Protein AF-A0A7S7ES36-F1 (afdb_monomer)

Sequence (246 aa):
METAEPEIFRWNVQESEELWNEVADYIDTAYDYDKIEKIYLSGDGASWIKSGATIINKSIFVLDRYHLHKAVKTAGAHIENAEREIWRALKREDKEYLKVVFETILDAAETETKAQSVKEAKTYIMNHWENIKYHYSKDYSGCSAEGHISHIYSDRLSSRPLGWSLEGVDQMARLRVFAENGGNLFDLALRKKQERIRETRAIELDLKLCRKKIRKVSGETIDNLPALNSGKRTQLALALRGLRGI

Foldseek 3Di:
DPDPDDADFDDDPPPLPVSLVVVQVCCVVRDVLVPDQADEQEEQPPPSSVVSQVSRPRYAYAYAPVNLLVLLCLLPVPPPCLSVQCVVCLVVLPPPSNVVSLVVSLVPDPDPVSNVSSVVSNCSCNVCSVRSNCVPPPPDPGDCVVVCCCVQQCVPPPPDDDDDDPVRSVVSSVVSSCVVNVHDPVVVVVVVVVVVVVVVVVVVVVVVVVVVVVCVVVVDDPPPDCLCVVPDPDPVNVVVVVVVPD

Secondary structure (DSSP, 8-state):
--PPPPP-----TT-HHHHHHHHHHHHHHHS-GGG---EEEEES--HHHHHHHHHSTTEEEEE-HHHHHHHHHHHHTTSTTHHHHHHHHHHTT-HHHHHHHHHHHHHT--SHHHHHHHHHHHHHHHHTHHHHGGGG-TT-----HHHHIIIIIIHHHTSS-----HHHHHHHHHHHHHHHTT--HHHHHHHHHHHHHHHHHHHHHHHHHHHHHHHHHHT--TT--HHHHS----HHHHHHHHHTT-

Mean predicted aligned error: 10.38 Å

Nearest PDB structures (foldseek):
  6xg8-assembly1_B  TM=5.618E-01  e=7.079E-02  Acetivibrio thermocellus ATCC 27405
  7m6b-assembly1_B  TM=2.272E-01  e=1.513E+00  Caldicellulosiruptor bescii DSM 6725

Radius of gyration: 33.05 Å; Cα contacts (8 Å, |Δi|>4): 184; chains: 1; bounding box: 52×56×100 Å

Structure (mmCIF, N/CA/C/O backbone):
data_AF-A0A7S7ES36-F1
#
_entry.id   AF-A0A7S7ES36-F1
#
loop_
_atom_site.group_PDB
_atom_site.id
_atom_site.type_symbol
_atom_site.label_atom_id
_atom_site.label_alt_id
_atom_site.label_comp_id
_atom_site.label_asym_id
_atom_site.label_entity_id
_atom_site.label_seq_id
_atom_site.pdbx_PDB_ins_code
_atom_site.Cartn_x
_atom_site.Cartn_y
_atom_site.Cartn_z
_atom_site.occupancy
_atom_site.B_iso_or_equiv
_atom_site.auth_seq_id
_atom_site.auth_comp_id
_atom_site.auth_asym_id
_atom_site.auth_atom_id
_atom_site.pdbx_PDB_model_num
ATOM 1 N N . MET A 1 1 ? -22.047 -14.345 -7.409 1.00 45.75 1 MET A N 1
ATOM 2 C CA . MET A 1 1 ? -21.334 -14.245 -6.125 1.00 45.75 1 MET A CA 1
ATOM 3 C C . MET A 1 1 ? -21.616 -12.845 -5.637 1.00 45.75 1 MET A C 1
ATOM 5 O O . MET A 1 1 ? -21.315 -11.910 -6.368 1.00 45.75 1 MET A O 1
ATOM 9 N N . GLU A 1 2 ? -22.359 -12.718 -4.546 1.00 43.47 2 GLU A N 1
ATOM 10 C CA . GLU A 1 2 ? -22.637 -11.419 -3.937 1.00 43.47 2 GLU A CA 1
ATOM 11 C C . GLU A 1 2 ? -21.284 -10.879 -3.460 1.00 43.47 2 GLU A C 1
ATOM 13 O O . GLU A 1 2 ? -20.585 -11.545 -2.699 1.00 43.47 2 GLU A O 1
ATOM 18 N N . THR A 1 3 ? -20.821 -9.782 -4.052 1.00 55.12 3 THR A N 1
ATOM 19 C CA . THR A 1 3 ? -19.567 -9.149 -3.644 1.00 55.12 3 THR A CA 1
ATOM 20 C C . THR A 1 3 ? -19.832 -8.471 -2.312 1.00 55.12 3 THR A C 1
ATOM 22 O O . THR A 1 3 ? -20.682 -7.582 -2.268 1.00 55.12 3 THR A O 1
ATOM 25 N N . ALA A 1 4 ? -19.147 -8.895 -1.248 1.00 64.88 4 ALA A N 1
ATOM 26 C CA . ALA A 1 4 ? -19.196 -8.168 0.013 1.00 64.88 4 ALA A CA 1
ATOM 27 C C . ALA A 1 4 ? -18.759 -6.712 -0.220 1.00 64.88 4 ALA A C 1
ATOM 29 O O . ALA A 1 4 ? -17.975 -6.425 -1.134 1.00 64.88 4 ALA A O 1
ATOM 30 N N . GLU A 1 5 ? -19.313 -5.794 0.567 1.00 68.94 5 GLU A N 1
ATOM 31 C CA . GLU A 1 5 ? -18.970 -4.381 0.456 1.00 68.94 5 GLU A CA 1
ATOM 32 C C . GLU A 1 5 ? -17.466 -4.168 0.722 1.00 68.94 5 GLU A C 1
ATOM 34 O O . GLU A 1 5 ? -16.842 -4.922 1.480 1.00 68.94 5 GLU A O 1
ATOM 39 N N . PRO A 1 6 ? -16.835 -3.193 0.047 1.00 79.44 6 PRO A N 1
ATOM 40 C CA . PRO A 1 6 ? -15.437 -2.877 0.289 1.00 79.44 6 PRO A CA 1
ATOM 41 C C . PRO A 1 6 ? -15.260 -2.351 1.719 1.00 79.44 6 PRO A C 1
ATOM 43 O O . PRO A 1 6 ? -15.845 -1.334 2.076 1.00 79.44 6 PRO A O 1
ATOM 46 N N . GLU A 1 7 ? -14.415 -3.014 2.508 1.00 85.81 7 GLU A N 1
ATOM 47 C CA . GLU A 1 7 ? -14.053 -2.577 3.860 1.00 85.81 7 GLU A CA 1
ATOM 48 C C . GLU A 1 7 ? -12.720 -1.831 3.822 1.00 85.81 7 GLU A C 1
ATOM 50 O O . GLU A 1 7 ? -11.756 -2.257 3.171 1.00 85.81 7 GLU A O 1
ATOM 55 N N . ILE A 1 8 ? -12.658 -0.697 4.516 1.00 85.94 8 ILE A N 1
ATOM 56 C CA . ILE A 1 8 ? -11.464 0.140 4.561 1.00 85.94 8 ILE A CA 1
ATOM 57 C C . ILE A 1 8 ? -10.776 -0.033 5.900 1.00 85.94 8 ILE A C 1
ATOM 59 O O . ILE A 1 8 ? -11.347 0.233 6.954 1.00 85.94 8 ILE A O 1
ATOM 63 N N . PHE A 1 9 ? -9.505 -0.408 5.831 1.00 84.12 9 PHE A N 1
ATOM 64 C CA . PHE A 1 9 ? -8.641 -0.558 6.990 1.00 84.12 9 PHE A CA 1
ATOM 65 C C . PHE A 1 9 ? -7.665 0.606 7.084 1.00 84.12 9 PHE A C 1
ATOM 67 O O . PHE A 1 9 ? -7.342 1.283 6.100 1.00 84.12 9 PHE A O 1
ATOM 74 N N . ARG A 1 10 ? -7.153 0.825 8.291 1.00 78.56 10 ARG A N 1
ATOM 75 C CA . ARG A 1 10 ? -6.133 1.832 8.551 1.00 78.56 10 ARG A CA 1
ATOM 76 C C . ARG A 1 10 ? -4.942 1.200 9.244 1.00 78.56 10 ARG A C 1
ATOM 78 O O . ARG A 1 10 ? -5.079 0.588 10.293 1.00 78.56 10 ARG A O 1
ATOM 85 N N . TRP A 1 11 ? -3.758 1.504 8.731 1.00 67.25 11 TRP A N 1
ATOM 86 C CA . TRP A 1 11 ? -2.507 1.186 9.400 1.00 67.25 11 TRP A CA 1
ATOM 87 C C . TRP A 1 11 ? -2.158 2.185 10.513 1.00 67.25 11 TRP A C 1
ATOM 89 O O . TRP A 1 11 ? -2.280 3.404 10.338 1.00 67.25 11 TRP A O 1
ATOM 99 N N . ASN A 1 12 ? -1.648 1.665 11.631 1.00 64.19 12 ASN A N 1
ATOM 100 C CA . ASN A 1 12 ? -0.962 2.438 12.659 1.00 64.19 12 ASN A CA 1
ATOM 101 C C . ASN A 1 12 ? 0.545 2.182 12.589 1.00 64.19 12 ASN A C 1
ATOM 103 O O . ASN A 1 12 ? 0.966 1.044 12.428 1.00 64.19 12 ASN A O 1
ATOM 107 N N . VAL A 1 13 ? 1.348 3.242 12.744 1.00 55.94 13 VAL A N 1
ATOM 108 C CA . VAL A 1 13 ? 2.781 3.310 12.374 1.00 55.94 13 VAL A CA 1
ATOM 109 C C . VAL A 1 13 ? 3.680 2.222 13.001 1.00 55.94 13 VAL A C 1
ATOM 111 O O . VAL A 1 13 ? 4.823 2.057 12.582 1.00 55.94 13 VAL A O 1
ATOM 114 N N . GLN A 1 14 ? 3.193 1.465 13.985 1.00 55.97 14 GLN A N 1
ATOM 115 C CA . GLN A 1 14 ? 3.990 0.521 14.770 1.00 55.97 14 GLN A CA 1
ATOM 116 C C . GLN A 1 14 ? 3.621 -0.962 14.592 1.00 55.97 14 GLN A C 1
ATOM 118 O O . GLN A 1 14 ? 4.414 -1.802 15.001 1.00 55.97 14 GLN A O 1
ATOM 123 N N . GLU A 1 15 ? 2.511 -1.313 13.930 1.00 69.62 15 GLU A N 1
ATOM 124 C CA . GLU A 1 15 ? 1.972 -2.689 13.974 1.00 69.62 15 GLU A CA 1
ATOM 125 C C . GLU A 1 15 ? 1.433 -3.138 12.602 1.00 69.62 15 GLU A C 1
ATOM 127 O O . GLU A 1 15 ? 0.232 -3.267 12.375 1.00 69.62 15 GLU A O 1
ATOM 132 N N . SER A 1 16 ? 2.322 -3.362 11.625 1.00 79.88 16 SER A N 1
ATOM 133 C CA . SER A 1 16 ? 1.894 -3.868 10.307 1.00 79.88 16 SER A CA 1
ATOM 134 C C . SER A 1 16 ? 1.304 -5.277 10.369 1.00 79.88 16 SER A C 1
ATOM 136 O O . SER A 1 16 ? 0.426 -5.592 9.580 1.00 79.88 16 SER A O 1
ATOM 138 N N . GLU A 1 17 ? 1.783 -6.126 11.279 1.00 85.12 17 GLU A N 1
ATOM 139 C CA . GLU A 1 17 ? 1.278 -7.495 11.435 1.00 85.12 17 GLU A CA 1
ATOM 140 C C . GLU A 1 17 ? -0.150 -7.520 11.987 1.00 85.12 17 GLU A C 1
ATOM 142 O O . GLU A 1 17 ? -0.985 -8.242 11.454 1.00 85.12 17 GLU A O 1
ATOM 147 N N . GLU A 1 18 ? -0.466 -6.678 12.976 1.00 87.38 18 GLU A N 1
ATOM 148 C CA . GLU A 1 18 ? -1.825 -6.581 13.525 1.00 87.38 18 GLU A CA 1
ATOM 149 C C . GLU A 1 18 ? -2.835 -6.140 12.469 1.00 87.38 18 GLU A C 1
ATOM 151 O O . GLU A 1 18 ? -3.903 -6.736 12.371 1.00 87.38 18 GLU A O 1
ATOM 156 N N . LEU A 1 19 ? -2.468 -5.172 11.620 1.00 89.81 19 LEU A N 1
ATOM 157 C CA . LEU A 1 19 ? -3.296 -4.785 10.478 1.00 89.81 19 LEU A CA 1
ATOM 158 C C . LEU A 1 19 ? -3.574 -5.979 9.559 1.00 89.81 19 LEU A C 1
ATOM 160 O O . LEU A 1 19 ? -4.704 -6.179 9.129 1.00 89.81 19 LEU A O 1
ATOM 164 N N . TRP A 1 20 ? -2.548 -6.758 9.214 1.00 92.56 20 TRP A N 1
ATOM 165 C CA . TRP A 1 20 ? -2.736 -7.897 8.317 1.00 92.56 20 TRP A CA 1
ATOM 166 C C . TRP A 1 20 ? -3.545 -9.022 8.959 1.00 92.56 20 TRP A C 1
ATOM 168 O O . TRP A 1 20 ? -4.298 -9.677 8.244 1.00 92.56 20 TRP A O 1
ATOM 178 N N . ASN A 1 21 ? -3.443 -9.206 10.277 1.00 91.25 21 ASN A N 1
ATOM 179 C CA . ASN A 1 21 ? -4.307 -10.117 11.026 1.00 91.25 21 ASN A CA 1
ATOM 180 C C . ASN A 1 21 ? -5.764 -9.634 11.016 1.00 91.25 21 ASN A C 1
ATOM 182 O O . ASN A 1 21 ? -6.650 -10.420 10.715 1.00 91.25 21 ASN A O 1
ATOM 186 N N . GLU A 1 22 ? -6.014 -8.339 11.229 1.00 91.06 22 GLU A N 1
ATOM 187 C CA . GLU A 1 22 ? -7.360 -7.752 11.132 1.00 91.06 22 GLU A CA 1
ATOM 188 C C . GLU A 1 22 ? -7.961 -7.939 9.728 1.00 91.06 22 GLU A C 1
ATOM 190 O O . GLU A 1 22 ? -9.120 -8.327 9.579 1.00 91.06 22 GLU A O 1
ATOM 195 N N . VAL A 1 23 ? -7.158 -7.725 8.680 1.00 92.88 23 VAL A N 1
ATOM 196 C CA . VAL A 1 23 ? -7.573 -7.978 7.293 1.00 92.88 23 VAL A CA 1
ATOM 197 C C . VAL A 1 23 ? -7.847 -9.468 7.065 1.00 92.88 23 VAL A C 1
ATOM 199 O O . VAL A 1 23 ? -8.817 -9.806 6.389 1.00 92.88 23 VAL A O 1
ATOM 202 N N . ALA A 1 24 ? -7.024 -10.367 7.612 1.00 92.62 24 ALA A N 1
ATOM 203 C CA . ALA A 1 24 ? -7.235 -11.809 7.502 1.00 92.62 24 ALA A CA 1
ATOM 204 C C . ALA A 1 24 ? -8.545 -12.243 8.182 1.00 92.62 24 ALA A C 1
ATOM 206 O O . ALA A 1 24 ? -9.343 -12.941 7.555 1.00 92.62 24 ALA A O 1
ATOM 207 N N . ASP A 1 25 ? -8.798 -11.763 9.403 1.00 92.00 25 ASP A N 1
ATOM 208 C CA . ASP A 1 25 ? -10.027 -12.016 10.163 1.00 92.00 25 ASP A CA 1
ATOM 209 C C . ASP A 1 25 ? -11.264 -11.503 9.413 1.00 92.00 25 ASP A C 1
ATOM 211 O O . ASP A 1 25 ? -12.298 -12.177 9.355 1.00 92.00 25 ASP A O 1
ATOM 215 N N . TYR A 1 26 ? -11.160 -10.324 8.787 1.00 92.12 26 TYR A N 1
ATOM 216 C CA . TYR A 1 26 ? -12.226 -9.804 7.936 1.00 92.12 26 TYR A CA 1
ATOM 217 C C . TYR A 1 26 ? -12.491 -10.712 6.738 1.00 92.12 26 TYR A C 1
ATOM 219 O O . TYR A 1 26 ? -13.648 -11.023 6.462 1.00 92.12 26 TYR A O 1
ATOM 227 N N . ILE A 1 27 ? -11.448 -11.145 6.024 1.00 92.44 27 ILE A N 1
ATOM 228 C CA . ILE A 1 27 ? -11.616 -12.007 4.849 1.00 92.44 27 ILE A CA 1
ATOM 229 C C . ILE A 1 27 ? -12.286 -13.327 5.250 1.00 92.44 27 ILE A C 1
ATOM 231 O O . ILE A 1 27 ? -13.202 -13.756 4.553 1.00 92.44 27 ILE A O 1
ATOM 235 N N . ASP A 1 28 ? -11.877 -13.935 6.366 1.00 91.12 28 ASP A N 1
ATOM 236 C CA . ASP A 1 28 ? -12.466 -15.180 6.883 1.00 91.12 28 ASP A CA 1
ATOM 237 C C . ASP A 1 28 ? -13.935 -15.005 7.308 1.00 91.12 28 ASP A C 1
ATOM 239 O O . ASP A 1 28 ? -14.773 -15.878 7.091 1.00 91.12 28 ASP A O 1
ATOM 243 N N . THR A 1 29 ? -14.279 -13.837 7.857 1.00 91.38 29 THR A N 1
ATOM 244 C CA . THR A 1 29 ? -15.652 -13.529 8.287 1.00 91.38 29 THR A CA 1
ATOM 245 C C . THR A 1 29 ? -16.569 -13.172 7.113 1.00 91.38 29 THR A C 1
ATOM 247 O O . THR A 1 29 ? -17.743 -13.546 7.097 1.00 91.38 29 THR A O 1
ATOM 250 N N . ALA A 1 30 ? -16.065 -12.406 6.143 1.00 90.88 30 ALA A N 1
ATOM 251 C CA . ALA A 1 30 ? -16.855 -11.846 5.048 1.00 90.88 30 ALA A CA 1
ATOM 252 C C . ALA A 1 30 ? -16.976 -12.789 3.841 1.00 90.88 30 ALA A C 1
ATOM 254 O O . ALA A 1 30 ? -17.901 -12.640 3.037 1.00 90.88 30 ALA A O 1
ATOM 255 N N . TYR A 1 31 ? -16.065 -13.755 3.700 1.00 89.88 31 TYR A N 1
ATOM 256 C CA . TYR A 1 31 ? -16.003 -14.659 2.557 1.00 89.88 31 TYR A CA 1
ATOM 257 C C . TYR A 1 31 ? -15.828 -16.112 2.998 1.00 89.88 31 TYR A C 1
ATOM 259 O O . TYR A 1 31 ? -15.171 -16.415 3.983 1.00 89.88 31 TYR A O 1
ATOM 267 N N . ASP A 1 32 ? -16.359 -17.041 2.202 1.00 91.88 32 ASP A N 1
ATOM 268 C CA . ASP A 1 32 ? -16.045 -18.465 2.343 1.00 91.88 32 ASP A CA 1
ATOM 269 C C . ASP A 1 32 ? -14.596 -18.706 1.888 1.00 91.88 32 ASP A C 1
ATOM 271 O O . ASP A 1 32 ? -14.323 -18.870 0.692 1.00 91.88 32 ASP A O 1
ATOM 275 N N . TYR A 1 33 ? -13.664 -18.651 2.845 1.00 90.56 33 TYR A N 1
ATOM 276 C CA . TYR A 1 33 ? -12.222 -18.645 2.597 1.00 90.56 33 TYR A CA 1
ATOM 277 C C . TYR A 1 33 ? -11.743 -19.853 1.780 1.00 90.56 33 TYR A C 1
ATOM 279 O O . TYR A 1 33 ? -10.864 -19.734 0.913 1.00 90.56 33 TYR A O 1
ATOM 287 N N . ASP A 1 34 ? -12.355 -21.019 1.991 1.00 91.94 34 ASP A N 1
ATOM 288 C CA . ASP A 1 34 ? -12.018 -22.251 1.276 1.00 91.94 34 ASP A CA 1
ATOM 289 C C . ASP A 1 34 ? -12.329 -22.149 -0.220 1.00 91.94 34 ASP A C 1
ATOM 291 O O . ASP A 1 34 ? -11.578 -22.681 -1.044 1.00 91.94 34 ASP A O 1
ATOM 295 N N . LYS A 1 35 ? -13.371 -21.394 -0.589 1.00 94.19 35 LYS A N 1
ATOM 296 C CA . LYS A 1 35 ? -13.761 -21.152 -1.987 1.00 94.19 35 LYS A CA 1
ATOM 297 C C . LYS A 1 35 ? -12.958 -20.054 -2.677 1.00 94.19 35 LYS A C 1
ATOM 299 O O . LYS A 1 35 ? -13.064 -19.912 -3.895 1.00 94.19 35 LYS A O 1
ATOM 304 N N . ILE A 1 36 ? -12.165 -19.275 -1.942 1.00 93.12 36 ILE A N 1
ATOM 305 C CA . ILE A 1 36 ? -11.289 -18.267 -2.544 1.00 93.12 36 ILE A CA 1
ATOM 306 C C . ILE A 1 36 ? -10.173 -18.985 -3.310 1.00 93.12 36 ILE A C 1
ATOM 308 O O . ILE A 1 36 ? -9.432 -19.774 -2.731 1.00 93.12 36 ILE A O 1
ATOM 312 N N . GLU A 1 37 ? -10.017 -18.705 -4.603 1.00 93.25 37 GLU A N 1
ATOM 313 C CA . GLU A 1 37 ? -8.903 -19.248 -5.397 1.00 93.25 37 GLU A CA 1
ATOM 314 C C . GLU A 1 37 ? -7.627 -18.414 -5.239 1.00 93.25 37 GLU A C 1
ATOM 316 O O . GLU A 1 37 ? -6.524 -18.954 -5.163 1.00 93.25 37 GLU A O 1
ATOM 321 N N . LYS A 1 38 ? -7.780 -17.087 -5.209 1.00 93.50 38 LYS A N 1
ATOM 322 C CA . LYS A 1 38 ? -6.687 -16.112 -5.210 1.00 93.50 38 LYS A CA 1
ATOM 323 C C . LYS A 1 38 ? -7.133 -14.794 -4.601 1.00 93.50 38 LYS A C 1
ATOM 325 O O . LYS A 1 38 ? -8.281 -14.386 -4.764 1.00 93.50 38 LYS A O 1
ATOM 330 N N . ILE A 1 39 ? -6.192 -14.118 -3.957 1.00 94.62 39 ILE A N 1
ATOM 331 C CA . ILE A 1 39 ? -6.368 -12.780 -3.396 1.00 94.62 39 ILE A CA 1
ATOM 332 C C . ILE A 1 39 ? -5.318 -11.887 -4.045 1.00 94.62 39 ILE A C 1
ATOM 334 O O . ILE A 1 39 ? -4.126 -12.156 -3.945 1.00 94.62 39 ILE A O 1
ATOM 338 N N . TYR A 1 40 ? -5.731 -10.830 -4.739 1.00 95.25 40 TYR A N 1
ATOM 339 C CA . TYR A 1 40 ? -4.778 -9.866 -5.282 1.00 95.25 40 TYR A CA 1
ATOM 340 C C . TYR A 1 40 ? -4.460 -8.804 -4.237 1.00 95.25 40 TYR A C 1
ATOM 342 O O . TYR A 1 40 ? -5.327 -8.022 -3.856 1.00 95.25 40 TYR A O 1
ATOM 350 N N . LEU A 1 41 ? -3.201 -8.752 -3.811 1.00 95.06 41 LEU A N 1
ATOM 351 C CA . LEU A 1 41 ? -2.705 -7.745 -2.882 1.00 95.06 41 LEU A CA 1
ATOM 352 C C . LEU A 1 41 ? -1.914 -6.710 -3.676 1.00 95.06 41 LEU A C 1
ATOM 354 O O . LEU A 1 41 ? -0.801 -6.982 -4.126 1.00 95.06 41 LEU A O 1
ATOM 358 N N . SER A 1 42 ? -2.501 -5.534 -3.897 1.00 94.69 42 SER A N 1
ATOM 359 C CA . SER A 1 42 ? -1.897 -4.511 -4.751 1.00 94.69 42 SER A CA 1
ATOM 360 C C . SER A 1 42 ? -1.362 -3.318 -3.969 1.00 94.69 42 SER A C 1
ATOM 362 O O . SER A 1 42 ? -2.044 -2.796 -3.093 1.00 94.69 42 SER A O 1
ATOM 364 N N . GLY A 1 43 ? -0.152 -2.869 -4.304 1.00 94.06 43 GLY A N 1
ATOM 365 C CA . GLY A 1 43 ? 0.477 -1.708 -3.675 1.00 94.06 43 GLY A CA 1
ATOM 366 C C . GLY A 1 43 ? 1.840 -1.369 -4.273 1.00 94.06 43 GLY A C 1
ATOM 367 O O . GLY A 1 43 ? 2.263 -1.971 -5.261 1.00 94.06 43 GLY A O 1
ATOM 368 N N . ASP A 1 44 ? 2.545 -0.441 -3.630 1.00 93.81 44 ASP A N 1
ATOM 369 C CA . ASP A 1 44 ? 3.789 0.173 -4.125 1.00 93.81 44 ASP A CA 1
ATOM 370 C C . ASP A 1 44 ? 5.041 -0.716 -3.978 1.00 93.81 44 ASP A C 1
ATOM 372 O O . ASP A 1 44 ? 6.139 -0.365 -4.420 1.00 93.81 44 ASP A O 1
ATOM 376 N N . GLY A 1 45 ? 4.893 -1.882 -3.350 1.00 92.69 45 GLY A N 1
ATOM 377 C CA . GLY A 1 45 ? 5.975 -2.830 -3.111 1.00 92.69 45 GLY A CA 1
ATOM 378 C C . GLY A 1 45 ? 6.798 -2.563 -1.852 1.00 92.69 45 GLY A C 1
ATOM 379 O O . GLY A 1 45 ? 7.848 -3.204 -1.692 1.00 92.69 45 GLY A O 1
ATOM 380 N N . ALA A 1 46 ? 6.333 -1.683 -0.959 1.00 91.81 46 ALA A N 1
ATOM 381 C CA . ALA A 1 46 ? 6.891 -1.517 0.377 1.00 91.81 46 ALA A CA 1
ATOM 382 C C . ALA A 1 46 ? 6.925 -2.854 1.139 1.00 91.81 46 ALA A C 1
ATOM 384 O O . ALA A 1 46 ? 6.062 -3.720 0.975 1.00 91.81 46 ALA A O 1
ATOM 385 N N . SER A 1 47 ? 7.940 -3.034 1.988 1.00 90.69 47 SER A N 1
ATOM 386 C CA . SER A 1 47 ? 8.172 -4.296 2.707 1.00 90.69 47 SER A CA 1
ATOM 387 C C . SER A 1 47 ? 6.981 -4.714 3.570 1.00 90.69 47 SER A C 1
ATOM 389 O O . SER A 1 47 ? 6.617 -5.886 3.563 1.00 90.69 47 SER A O 1
ATOM 391 N N . TRP A 1 48 ? 6.338 -3.759 4.247 1.00 90.31 48 TRP A N 1
ATOM 392 C CA . TRP A 1 48 ? 5.153 -4.004 5.071 1.00 90.31 48 TRP A CA 1
ATOM 393 C C . TRP A 1 48 ? 3.917 -4.393 4.245 1.00 90.31 48 TRP A C 1
ATOM 395 O O . TRP A 1 48 ? 3.040 -5.076 4.756 1.00 90.31 48 TRP A O 1
ATOM 405 N N . ILE A 1 49 ? 3.836 -4.002 2.968 1.00 91.12 49 ILE A N 1
ATOM 406 C CA . ILE A 1 49 ? 2.771 -4.458 2.060 1.00 91.12 49 ILE A CA 1
ATOM 407 C C . ILE A 1 49 ? 3.044 -5.895 1.631 1.00 91.12 49 ILE A C 1
ATOM 409 O O . ILE A 1 49 ? 2.167 -6.755 1.678 1.00 91.12 49 ILE A O 1
ATOM 413 N N . LYS A 1 50 ? 4.298 -6.176 1.265 1.00 90.44 50 LYS A N 1
ATOM 414 C CA . LYS A 1 50 ? 4.728 -7.520 0.869 1.00 90.44 50 LYS A CA 1
ATOM 415 C C . LYS A 1 50 ? 4.580 -8.538 1.998 1.00 90.44 50 LYS A C 1
ATOM 417 O O . LYS A 1 50 ? 4.247 -9.680 1.706 1.00 90.44 50 LYS A O 1
ATOM 422 N N . SER A 1 51 ? 4.768 -8.145 3.261 1.00 91.19 51 SER A N 1
ATOM 423 C CA . SER A 1 51 ? 4.535 -9.046 4.398 1.00 91.19 51 SER A CA 1
ATOM 424 C C . SER A 1 51 ? 3.076 -9.487 4.505 1.00 91.19 51 SER A C 1
ATOM 426 O O . SER A 1 51 ? 2.827 -10.620 4.901 1.00 91.19 51 SER A O 1
ATOM 428 N N . GLY A 1 52 ? 2.119 -8.651 4.088 1.00 91.38 52 GLY A N 1
ATOM 429 C CA . GLY A 1 52 ? 0.708 -9.034 4.027 1.00 91.38 52 GLY A CA 1
ATOM 430 C C . GLY A 1 52 ? 0.457 -10.228 3.112 1.00 91.38 52 GLY A C 1
ATOM 431 O O . GLY A 1 52 ? -0.315 -11.115 3.458 1.00 91.38 52 GLY A O 1
ATOM 432 N N . ALA A 1 53 ? 1.187 -10.317 1.995 1.00 90.88 53 ALA A N 1
ATOM 433 C CA . ALA A 1 53 ? 1.092 -11.458 1.084 1.00 90.88 53 ALA A CA 1
ATOM 434 C C . ALA A 1 53 ? 1.688 -12.751 1.673 1.00 90.88 53 ALA A C 1
ATOM 436 O O . ALA A 1 53 ? 1.364 -13.838 1.204 1.00 90.88 53 ALA A O 1
ATOM 437 N N . THR A 1 54 ? 2.547 -12.637 2.691 1.00 88.56 54 THR A N 1
ATOM 438 C CA . THR A 1 54 ? 3.067 -13.777 3.460 1.00 88.56 54 THR A CA 1
ATOM 439 C C . THR A 1 54 ? 2.094 -14.215 4.558 1.00 88.56 54 THR A C 1
ATOM 441 O O . THR A 1 54 ? 2.029 -15.400 4.864 1.00 88.56 54 THR A O 1
ATOM 444 N N . ILE A 1 55 ? 1.357 -13.272 5.155 1.00 91.19 55 ILE A N 1
ATOM 445 C CA . ILE A 1 55 ? 0.406 -13.528 6.251 1.00 91.19 55 ILE A CA 1
ATOM 446 C C . ILE A 1 55 ? -0.908 -14.101 5.705 1.00 91.19 55 ILE A C 1
ATOM 448 O O . ILE A 1 55 ? -1.414 -15.101 6.209 1.00 91.19 55 ILE A O 1
ATOM 452 N N . ILE A 1 56 ? -1.451 -13.498 4.646 1.00 93.62 56 ILE A N 1
ATOM 453 C CA . ILE A 1 56 ? -2.721 -13.910 4.048 1.00 93.62 56 ILE A CA 1
ATOM 454 C C . ILE A 1 56 ? -2.436 -14.945 2.958 1.00 93.62 56 ILE A C 1
ATOM 456 O O . ILE A 1 56 ? -1.971 -14.608 1.866 1.00 93.62 56 ILE A O 1
ATOM 460 N N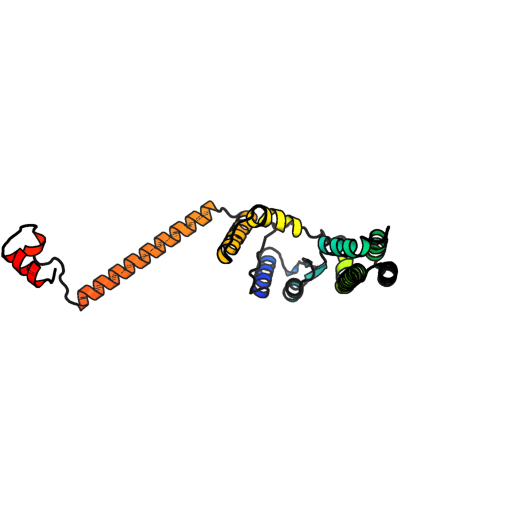 . ASN A 1 57 ? -2.755 -16.212 3.230 1.00 90.75 57 ASN A N 1
ATOM 461 C CA . ASN A 1 57 ? -2.614 -17.293 2.253 1.00 90.75 57 ASN A CA 1
ATOM 462 C C . ASN A 1 57 ? -3.406 -17.005 0.960 1.00 90.75 57 ASN A C 1
ATOM 464 O O . ASN A 1 57 ? -4.384 -16.259 0.956 1.00 90.75 57 ASN A O 1
ATOM 468 N N . LYS A 1 58 ? -2.975 -17.609 -0.159 1.00 94.00 58 LYS A N 1
ATOM 469 C CA . LYS A 1 58 ? -3.527 -17.393 -1.518 1.00 94.00 58 LYS A CA 1
ATOM 470 C C . LYS A 1 58 ? -3.325 -15.971 -2.075 1.00 94.00 58 LYS A C 1
ATOM 472 O O . LYS A 1 58 ? -3.846 -15.658 -3.149 1.00 94.00 58 LYS A O 1
ATOM 477 N N . SER A 1 59 ? -2.553 -15.129 -1.386 1.00 95.44 59 SER A N 1
ATOM 478 C CA . SER A 1 59 ? -2.222 -13.786 -1.856 1.00 95.44 59 SER A CA 1
ATOM 479 C C . SER A 1 59 ? -1.212 -13.794 -2.998 1.00 95.44 59 SER A C 1
ATOM 481 O O . SER A 1 59 ? -0.181 -14.463 -2.956 1.00 95.44 59 SER A O 1
ATOM 483 N N . ILE A 1 60 ? -1.490 -12.977 -4.006 1.00 95.00 60 ILE A N 1
ATOM 484 C CA . ILE A 1 60 ? -0.616 -12.677 -5.132 1.00 95.00 60 ILE A CA 1
ATOM 485 C C . ILE A 1 60 ? -0.350 -11.180 -5.093 1.00 95.00 60 ILE A C 1
ATOM 487 O O . ILE A 1 60 ? -1.262 -10.371 -5.285 1.00 95.00 60 ILE A O 1
ATOM 491 N N . PHE A 1 61 ? 0.905 -10.807 -4.848 1.00 95.56 61 PHE A N 1
ATOM 492 C CA . PHE A 1 61 ? 1.291 -9.405 -4.879 1.00 95.56 61 PHE A CA 1
ATOM 493 C C . PHE A 1 61 ? 1.280 -8.871 -6.320 1.00 95.56 61 PHE A C 1
ATOM 495 O O . PHE A 1 61 ? 1.854 -9.480 -7.226 1.00 95.56 61 PHE A O 1
ATOM 502 N N . VAL A 1 62 ? 0.655 -7.711 -6.525 1.00 95.94 62 VAL A N 1
ATOM 503 C CA . VAL A 1 62 ? 0.609 -7.008 -7.815 1.00 95.94 62 VAL A CA 1
ATOM 504 C C . VAL A 1 62 ? 1.074 -5.577 -7.608 1.00 95.94 62 VAL A C 1
ATOM 506 O O . VAL A 1 62 ? 0.476 -4.829 -6.835 1.00 95.94 62 VAL A O 1
ATOM 509 N N . LEU A 1 63 ? 2.130 -5.173 -8.313 1.00 95.94 63 LEU A N 1
ATOM 510 C CA . LEU A 1 63 ? 2.577 -3.784 -8.263 1.00 95.94 63 LEU A CA 1
ATOM 511 C C . LEU A 1 63 ? 1.427 -2.872 -8.712 1.00 95.94 63 LEU A C 1
ATOM 513 O O . LEU A 1 63 ? 0.806 -3.133 -9.735 1.00 95.94 63 LEU A O 1
ATOM 517 N N . ASP A 1 64 ? 1.097 -1.817 -7.976 1.00 94.56 64 ASP A N 1
ATOM 518 C CA . ASP A 1 64 ? 0.006 -0.959 -8.426 1.00 94.56 64 ASP A CA 1
ATOM 519 C C . ASP A 1 64 ? 0.394 -0.168 -9.691 1.00 94.56 64 ASP A C 1
ATOM 521 O O . ASP A 1 64 ? 1.550 0.183 -9.962 1.00 94.56 64 ASP A O 1
ATOM 525 N N . ARG A 1 65 ? -0.618 0.122 -10.512 1.00 92.94 65 ARG A N 1
ATOM 526 C CA . ARG A 1 65 ? -0.410 0.749 -11.820 1.00 92.94 65 ARG A CA 1
ATOM 527 C C . ARG A 1 65 ? 0.053 2.199 -11.726 1.00 92.94 65 ARG A C 1
ATOM 529 O O . ARG A 1 65 ? 0.696 2.668 -12.665 1.00 92.94 65 ARG A O 1
ATOM 536 N N . TYR A 1 66 ? -0.268 2.901 -10.643 1.00 93.81 66 TYR A N 1
ATOM 537 C CA . TYR A 1 66 ? 0.127 4.293 -10.471 1.00 93.81 66 TYR A CA 1
ATOM 538 C C . TYR A 1 66 ? 1.635 4.402 -10.229 1.00 93.81 66 TYR A C 1
ATOM 540 O O . TYR A 1 66 ? 2.310 5.138 -10.952 1.00 93.81 66 TYR A O 1
ATOM 548 N N . HIS A 1 67 ? 2.187 3.610 -9.308 1.00 95.12 67 HIS A N 1
ATOM 549 C CA . HIS A 1 67 ? 3.626 3.595 -9.040 1.00 95.12 67 HIS A CA 1
ATOM 550 C C . HIS A 1 67 ? 4.426 3.059 -10.227 1.00 95.12 67 HIS A C 1
ATOM 552 O O . HIS A 1 67 ? 5.465 3.631 -10.570 1.00 95.12 67 HIS A O 1
ATOM 558 N N . LEU A 1 68 ? 3.910 2.042 -10.930 1.00 96.19 68 LEU A N 1
ATOM 559 C CA . LEU A 1 68 ? 4.502 1.602 -12.194 1.00 96.19 68 LEU A CA 1
ATOM 560 C C . LEU A 1 68 ? 4.536 2.745 -13.219 1.00 96.19 68 LEU A C 1
ATOM 562 O O . LEU A 1 68 ? 5.588 3.025 -13.787 1.00 96.19 68 LEU A O 1
ATOM 566 N N . HIS A 1 69 ? 3.416 3.444 -13.429 1.00 95.81 69 HIS A N 1
ATOM 567 C CA . HIS A 1 69 ? 3.360 4.581 -14.350 1.00 95.81 69 HIS A CA 1
ATOM 568 C C . HIS A 1 69 ? 4.345 5.679 -13.945 1.00 95.81 69 HIS A C 1
ATOM 570 O O . HIS A 1 69 ? 5.067 6.192 -14.796 1.00 95.81 69 HIS A O 1
ATOM 576 N N . LYS A 1 70 ? 4.412 6.021 -12.654 1.00 96.31 70 LYS A N 1
ATOM 577 C CA . LYS A 1 70 ? 5.355 7.010 -12.125 1.00 96.31 70 LYS A CA 1
ATOM 578 C C . LYS A 1 70 ? 6.800 6.622 -12.442 1.00 96.31 70 LYS A C 1
ATOM 580 O O . LYS A 1 70 ? 7.541 7.461 -12.941 1.00 96.31 70 LYS A O 1
ATOM 585 N N . ALA A 1 71 ? 7.180 5.361 -12.229 1.00 97.44 71 ALA A N 1
ATOM 586 C CA . ALA A 1 71 ? 8.515 4.866 -12.561 1.00 97.44 71 ALA A CA 1
ATOM 587 C C . ALA A 1 71 ? 8.801 4.918 -14.073 1.00 97.44 71 ALA A C 1
ATOM 589 O O . ALA A 1 71 ? 9.864 5.389 -14.474 1.00 97.44 71 ALA A O 1
ATOM 590 N N . VAL A 1 72 ? 7.846 4.502 -14.917 1.00 97.69 72 VAL A N 1
ATOM 591 C CA . VAL A 1 72 ? 7.980 4.582 -16.385 1.00 97.69 72 VAL A CA 1
ATOM 592 C C . VAL A 1 72 ? 8.156 6.030 -16.842 1.00 97.69 72 VAL A C 1
ATOM 594 O O . VAL A 1 72 ? 9.044 6.314 -17.642 1.00 97.69 72 VAL A O 1
ATOM 597 N N . LYS A 1 73 ? 7.361 6.952 -16.292 1.00 96.56 73 LYS A N 1
ATOM 598 C CA . LYS A 1 73 ? 7.441 8.382 -16.596 1.00 96.56 73 LYS A CA 1
ATOM 599 C C . LYS A 1 73 ? 8.785 8.970 -16.177 1.00 96.56 73 LYS A C 1
ATOM 601 O O . LYS A 1 73 ? 9.421 9.656 -16.967 1.00 96.56 73 LYS A O 1
ATOM 606 N N . THR A 1 74 ? 9.265 8.652 -14.974 1.00 95.62 74 THR A N 1
ATOM 607 C CA . THR A 1 74 ? 10.601 9.064 -14.514 1.00 95.62 74 THR A CA 1
ATOM 608 C C . THR A 1 74 ? 11.702 8.564 -15.452 1.00 95.62 74 THR A C 1
ATOM 610 O O . THR A 1 74 ? 12.601 9.328 -15.800 1.00 95.62 74 THR A O 1
ATOM 613 N N . ALA A 1 75 ? 11.618 7.309 -15.903 1.00 95.06 75 ALA A N 1
ATOM 614 C CA . ALA A 1 75 ? 12.594 6.739 -16.825 1.00 95.06 75 ALA A CA 1
ATOM 615 C C . ALA A 1 75 ? 12.546 7.372 -18.224 1.00 95.06 75 ALA A C 1
ATOM 617 O O . ALA A 1 75 ? 13.590 7.588 -18.825 1.00 95.06 75 ALA A O 1
ATOM 618 N N . GLY A 1 76 ? 11.355 7.657 -18.754 1.00 91.81 76 GLY A N 1
ATOM 619 C CA . GLY A 1 76 ? 11.183 8.109 -20.136 1.00 91.81 76 GLY A CA 1
ATOM 620 C C . GLY A 1 76 ? 11.139 9.626 -20.343 1.00 91.81 76 GLY A C 1
ATOM 621 O O . GLY A 1 76 ? 11.214 10.066 -21.485 1.00 91.81 76 GLY A O 1
ATOM 622 N N . ALA A 1 77 ? 11.054 10.436 -19.281 1.00 90.50 77 ALA A N 1
ATOM 623 C CA . ALA A 1 77 ? 10.751 11.873 -19.366 1.00 90.50 77 ALA A CA 1
ATOM 624 C C . ALA A 1 77 ? 11.690 12.720 -20.250 1.00 90.50 77 ALA A C 1
ATOM 626 O O . ALA A 1 77 ? 11.326 13.826 -20.640 1.00 90.50 77 ALA A O 1
ATOM 627 N N . HIS A 1 78 ? 12.906 12.249 -20.523 1.00 87.12 78 HIS A N 1
ATOM 628 C CA . HIS A 1 78 ? 13.955 13.009 -21.210 1.00 87.12 78 HIS A CA 1
ATOM 629 C C . HIS A 1 78 ? 14.268 12.490 -22.619 1.00 87.12 78 HIS A C 1
ATOM 631 O O . HIS A 1 78 ? 15.132 13.063 -23.276 1.00 87.12 78 HIS A O 1
ATOM 637 N N . ILE A 1 79 ? 13.587 11.438 -23.091 1.00 90.94 79 ILE A N 1
ATOM 638 C CA . ILE A 1 79 ? 13.809 10.850 -24.418 1.00 90.94 79 ILE A CA 1
ATOM 639 C C . ILE A 1 79 ? 12.467 10.586 -25.089 1.00 90.94 79 ILE A C 1
ATOM 641 O O . ILE A 1 79 ? 11.589 9.912 -24.547 1.00 90.94 79 ILE A O 1
ATOM 645 N N . GLU A 1 80 ? 12.317 11.094 -26.308 1.00 91.06 80 GLU A N 1
ATOM 646 C CA . GLU A 1 80 ? 11.111 10.878 -27.097 1.00 91.06 80 GLU A CA 1
ATOM 647 C C . GLU A 1 80 ? 10.860 9.376 -27.317 1.00 91.06 80 GLU A C 1
ATOM 649 O O . GLU A 1 80 ? 11.774 8.604 -27.593 1.00 91.06 80 GLU A O 1
ATOM 654 N N . ASN A 1 81 ? 9.601 8.946 -27.204 1.00 93.06 81 ASN A N 1
ATOM 655 C CA . ASN A 1 81 ? 9.160 7.551 -27.338 1.00 93.06 81 ASN A CA 1
ATOM 656 C C . ASN A 1 81 ? 9.677 6.552 -26.282 1.00 93.06 81 ASN A C 1
ATOM 658 O O . ASN A 1 81 ? 9.193 5.419 -26.273 1.00 93.06 81 ASN A O 1
ATOM 662 N N . ALA A 1 82 ? 10.554 6.934 -25.348 1.00 95.12 82 ALA A N 1
ATOM 663 C CA . ALA A 1 82 ? 11.091 6.015 -24.339 1.00 95.12 82 ALA A CA 1
ATOM 664 C C . ALA A 1 82 ? 9.995 5.352 -23.483 1.00 95.12 82 ALA A C 1
ATOM 666 O O . ALA A 1 82 ? 9.965 4.127 -23.353 1.00 95.12 82 ALA A O 1
ATOM 667 N N . GLU A 1 83 ? 9.028 6.129 -22.976 1.00 96.81 83 GLU A N 1
ATOM 668 C CA . GLU A 1 83 ? 7.891 5.586 -22.210 1.00 96.81 83 GLU A CA 1
ATOM 669 C C . GLU A 1 83 ? 7.102 4.542 -23.014 1.00 96.81 83 GLU A C 1
ATOM 671 O O . GLU A 1 83 ? 6.697 3.503 -22.490 1.00 96.81 83 GLU A O 1
ATOM 676 N N . ARG A 1 84 ? 6.899 4.801 -24.312 1.00 96.81 84 ARG A N 1
ATOM 677 C CA . ARG A 1 84 ? 6.158 3.912 -25.212 1.00 96.81 84 ARG A CA 1
ATOM 678 C C . ARG A 1 84 ? 6.883 2.585 -25.403 1.00 96.81 84 ARG A C 1
ATOM 680 O O . ARG A 1 84 ? 6.221 1.547 -25.431 1.00 96.81 84 ARG A O 1
ATOM 687 N N . GLU A 1 85 ? 8.204 2.609 -25.546 1.00 97.75 85 GLU A N 1
ATOM 688 C CA . GLU A 1 85 ? 9.006 1.392 -25.696 1.00 97.75 85 GLU A CA 1
ATOM 689 C C . GLU A 1 85 ? 9.066 0.585 -24.393 1.00 97.75 85 GLU A C 1
ATOM 691 O O . GLU A 1 85 ? 8.908 -0.637 -24.433 1.00 97.75 85 GLU A O 1
ATOM 696 N N . ILE A 1 86 ? 9.139 1.250 -23.232 1.00 97.44 86 ILE A N 1
ATOM 697 C CA . ILE A 1 86 ? 9.008 0.581 -21.927 1.00 97.44 86 ILE A CA 1
ATOM 698 C C . ILE A 1 86 ? 7.643 -0.117 -21.819 1.00 97.44 86 ILE A C 1
ATOM 700 O O . ILE A 1 86 ? 7.577 -1.317 -21.549 1.00 97.44 86 ILE A O 1
ATOM 704 N N . TRP A 1 87 ? 6.540 0.589 -22.096 1.00 96.88 87 TRP A N 1
ATOM 705 C CA . TRP A 1 87 ? 5.199 -0.010 -22.071 1.00 96.88 87 TRP A CA 1
ATOM 706 C C . TRP A 1 87 ? 5.036 -1.146 -23.082 1.00 96.88 87 TRP A C 1
ATOM 708 O O . TRP A 1 87 ? 4.355 -2.132 -22.791 1.00 96.88 87 TRP A O 1
ATOM 718 N N . ARG A 1 88 ? 5.658 -1.035 -24.263 1.00 96.38 88 ARG A N 1
ATOM 719 C CA . ARG A 1 88 ? 5.667 -2.101 -25.270 1.00 96.38 88 ARG A CA 1
ATOM 720 C C . ARG A 1 88 ? 6.345 -3.356 -24.729 1.00 96.38 88 ARG A C 1
ATOM 722 O O . ARG A 1 88 ? 5.783 -4.436 -24.899 1.00 96.38 88 ARG A O 1
ATOM 729 N N . ALA A 1 89 ? 7.501 -3.214 -24.085 1.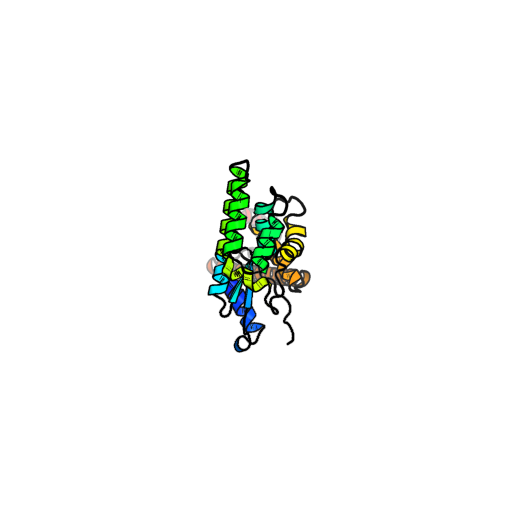00 96.25 89 ALA A N 1
ATOM 730 C CA . ALA A 1 89 ? 8.222 -4.330 -23.481 1.00 96.25 89 ALA A CA 1
ATOM 731 C C . ALA A 1 89 ? 7.400 -4.990 -22.362 1.00 96.25 89 ALA A C 1
ATOM 733 O O . ALA A 1 89 ? 7.212 -6.204 -22.373 1.00 96.25 89 ALA A O 1
ATOM 734 N N . LEU A 1 90 ? 6.813 -4.184 -21.466 1.00 95.50 90 LEU A N 1
ATOM 735 C CA . LEU A 1 90 ? 5.955 -4.668 -20.375 1.00 95.50 90 LEU A CA 1
ATOM 736 C C . LEU A 1 90 ? 4.721 -5.416 -20.896 1.00 95.50 90 LEU A C 1
ATOM 738 O O . LEU A 1 90 ? 4.379 -6.474 -20.385 1.00 95.50 90 LEU A O 1
ATOM 742 N N . LYS A 1 91 ? 4.057 -4.892 -21.934 1.00 94.06 91 LYS A N 1
ATOM 743 C CA . LYS A 1 91 ? 2.875 -5.529 -22.539 1.00 94.06 91 LYS A CA 1
ATOM 744 C C . LYS A 1 91 ? 3.202 -6.841 -23.258 1.00 94.06 91 LYS A C 1
ATOM 746 O O . LYS A 1 91 ? 2.336 -7.700 -23.370 1.00 94.06 91 LYS A O 1
ATOM 751 N N . ARG A 1 92 ? 4.413 -6.965 -23.802 1.00 94.50 92 ARG A N 1
ATOM 752 C CA . ARG A 1 92 ? 4.889 -8.176 -24.489 1.00 94.50 92 ARG A CA 1
ATOM 753 C C . ARG A 1 92 ? 5.544 -9.184 -23.547 1.00 94.50 92 ARG A C 1
ATOM 755 O O . ARG A 1 92 ? 5.950 -10.234 -24.023 1.00 94.50 92 ARG A O 1
ATOM 762 N N . GLU A 1 93 ? 5.669 -8.850 -22.262 1.00 94.31 93 GLU A N 1
ATOM 763 C CA . GLU A 1 93 ? 6.411 -9.642 -21.275 1.00 94.31 93 GLU A CA 1
ATOM 764 C C . GLU A 1 93 ? 7.865 -9.918 -21.714 1.00 94.31 93 GLU A C 1
ATOM 766 O O . GLU A 1 93 ? 8.454 -10.951 -21.402 1.00 94.31 93 GLU A O 1
ATOM 771 N N . ASP A 1 94 ? 8.473 -8.964 -22.428 1.00 96.25 94 ASP A N 1
ATOM 772 C CA . ASP A 1 94 ? 9.825 -9.091 -22.976 1.00 96.25 94 ASP A CA 1
ATOM 773 C C . ASP A 1 94 ? 10.854 -8.404 -22.066 1.00 96.25 94 ASP A C 1
ATOM 775 O O . ASP A 1 94 ? 11.165 -7.214 -22.198 1.00 96.25 94 ASP A O 1
ATOM 779 N N . LYS A 1 95 ? 11.357 -9.170 -21.091 1.00 95.81 95 LYS A N 1
ATOM 780 C CA . LYS A 1 95 ? 12.307 -8.684 -20.080 1.00 95.81 95 LYS A CA 1
ATOM 781 C C . LYS A 1 95 ? 13.652 -8.284 -20.679 1.00 95.81 95 LYS A C 1
ATOM 783 O O . LYS A 1 95 ? 14.271 -7.337 -20.198 1.00 95.81 95 LYS A O 1
ATOM 788 N N . GLU A 1 96 ? 14.123 -9.009 -21.690 1.00 97.31 96 GLU A N 1
ATOM 789 C CA . GLU A 1 96 ? 15.421 -8.737 -22.311 1.00 97.31 96 GLU A CA 1
ATOM 790 C C . GLU A 1 96 ? 15.347 -7.477 -23.170 1.00 97.31 96 GLU A C 1
ATOM 792 O O . GLU A 1 96 ? 16.199 -6.597 -23.034 1.00 97.31 96 GLU A O 1
ATOM 797 N N . TYR A 1 97 ? 14.273 -7.307 -23.947 1.00 97.94 97 TYR A N 1
ATOM 798 C CA . TYR A 1 97 ? 14.036 -6.056 -24.661 1.00 97.94 97 TYR A CA 1
ATOM 799 C C . TYR A 1 97 ? 13.914 -4.863 -23.707 1.00 97.94 97 TYR A C 1
ATOM 801 O O . TYR A 1 97 ? 14.487 -3.806 -23.969 1.00 97.94 97 TYR A O 1
ATOM 809 N N . LEU A 1 98 ? 13.243 -5.028 -22.561 1.00 97.56 98 LEU A N 1
ATOM 810 C CA . LEU A 1 98 ? 13.151 -3.967 -21.557 1.00 97.56 98 LEU A CA 1
ATOM 811 C C . LEU A 1 98 ? 14.535 -3.517 -21.053 1.00 97.56 98 LEU A C 1
ATOM 813 O O . LEU A 1 98 ? 14.755 -2.318 -20.876 1.00 97.56 98 LEU A O 1
ATOM 817 N N . LYS A 1 99 ? 15.483 -4.445 -20.842 1.00 97.56 99 LYS A N 1
ATOM 818 C CA . LYS A 1 99 ? 16.857 -4.089 -20.439 1.00 97.56 99 LYS A CA 1
ATOM 819 C C . LYS A 1 99 ? 17.548 -3.237 -21.500 1.00 97.56 99 LYS A C 1
ATOM 821 O O . LYS A 1 99 ? 18.121 -2.212 -21.136 1.00 97.56 99 LYS A O 1
ATOM 826 N N . VAL A 1 100 ? 17.418 -3.619 -22.773 1.00 97.88 100 VAL A N 1
ATOM 827 C CA . VAL A 1 100 ? 17.974 -2.872 -23.914 1.00 97.88 100 VAL A CA 1
ATOM 828 C C . VAL A 1 100 ? 17.369 -1.470 -24.002 1.00 97.88 100 VAL A C 1
ATOM 830 O O . VAL A 1 100 ? 18.096 -0.497 -24.199 1.00 97.88 100 VAL A O 1
ATOM 833 N N . VAL A 1 101 ? 16.053 -1.333 -23.797 1.00 97.62 101 VAL A N 1
ATOM 834 C CA . VAL A 1 101 ? 15.386 -0.019 -23.754 1.00 97.62 101 VAL A CA 1
ATOM 835 C C . VAL A 1 101 ? 15.975 0.849 -22.640 1.00 97.62 101 VAL A C 1
ATOM 837 O O . VAL A 1 101 ? 16.317 2.001 -22.888 1.00 97.62 101 VAL A O 1
ATOM 840 N N . PHE A 1 102 ? 16.158 0.310 -21.432 1.00 97.69 102 PHE A N 1
ATOM 841 C CA . PHE A 1 102 ? 16.769 1.070 -20.338 1.00 97.69 102 PHE A CA 1
ATOM 842 C C . PHE A 1 102 ? 18.235 1.437 -20.588 1.00 97.69 102 PHE A C 1
ATOM 844 O O . PHE A 1 102 ? 18.645 2.522 -20.194 1.00 97.69 102 PHE A O 1
ATOM 851 N N . GLU A 1 103 ? 19.024 0.560 -21.204 1.00 96.75 103 GLU A N 1
ATOM 852 C CA . GLU A 1 103 ? 20.412 0.862 -21.592 1.00 96.75 103 GLU A CA 1
ATOM 853 C C . GLU A 1 103 ? 20.457 1.994 -22.618 1.00 96.75 103 GLU A C 1
ATOM 855 O O . GLU A 1 103 ? 21.158 2.976 -22.407 1.00 96.75 103 GLU A O 1
ATOM 860 N N . THR A 1 104 ? 19.588 1.939 -23.628 1.00 95.75 104 THR A N 1
ATOM 861 C CA . THR A 1 104 ? 19.439 3.012 -24.623 1.00 95.75 104 THR A CA 1
ATOM 862 C C . THR A 1 104 ? 19.079 4.351 -23.969 1.00 95.75 104 THR A C 1
ATOM 864 O O . THR A 1 104 ? 19.604 5.394 -24.350 1.00 95.75 104 THR A O 1
ATOM 867 N N . ILE A 1 105 ? 18.187 4.334 -22.971 1.00 95.62 105 ILE A N 1
ATOM 868 C CA . ILE A 1 105 ? 17.810 5.542 -22.225 1.00 95.62 105 ILE A CA 1
ATOM 869 C C . ILE A 1 105 ? 18.999 6.083 -21.420 1.00 95.62 105 ILE A C 1
ATOM 871 O O . ILE A 1 105 ? 19.228 7.289 -21.394 1.00 95.62 105 ILE A O 1
ATOM 875 N N . LEU A 1 106 ? 19.757 5.198 -20.766 1.00 95.19 106 LEU A N 1
ATOM 876 C CA . LEU A 1 106 ? 20.924 5.575 -19.968 1.00 95.19 106 LEU A CA 1
ATOM 877 C C . LEU A 1 106 ? 22.042 6.178 -20.823 1.00 95.19 106 LEU A C 1
ATOM 879 O O . LEU A 1 106 ? 22.622 7.179 -20.412 1.00 95.19 106 LEU A O 1
ATOM 883 N N . ASP A 1 107 ? 22.304 5.619 -22.003 1.00 93.81 107 ASP A N 1
ATOM 884 C CA . ASP A 1 107 ? 23.342 6.111 -22.919 1.00 93.81 107 ASP A CA 1
ATOM 885 C C . ASP A 1 107 ? 23.034 7.518 -23.455 1.00 93.81 107 ASP A C 1
ATOM 887 O O . ASP A 1 107 ? 23.940 8.296 -23.751 1.00 93.81 107 ASP A O 1
ATOM 891 N N . ALA A 1 108 ? 21.751 7.867 -23.553 1.00 91.25 108 ALA A N 1
ATOM 892 C CA . ALA A 1 108 ? 21.284 9.184 -23.975 1.00 91.25 108 ALA A CA 1
ATOM 893 C C . ALA A 1 108 ? 21.063 10.168 -22.805 1.00 91.25 108 ALA A C 1
ATOM 895 O O . ALA A 1 108 ? 20.672 11.317 -23.026 1.00 91.25 108 ALA A O 1
ATOM 896 N N . ALA A 1 109 ? 21.308 9.759 -21.555 1.00 90.88 109 ALA A N 1
ATOM 897 C CA . ALA A 1 109 ? 21.156 10.633 -20.399 1.00 90.88 109 ALA A CA 1
ATOM 898 C C . ALA A 1 109 ? 22.313 11.647 -20.306 1.00 90.88 109 ALA A C 1
ATOM 900 O O . ALA A 1 109 ? 23.462 11.304 -20.055 1.00 90.88 109 ALA A O 1
ATOM 901 N N . GLU A 1 110 ? 21.992 12.933 -20.447 1.00 88.31 110 GLU A N 1
ATOM 902 C CA . GLU A 1 110 ? 22.987 14.021 -20.486 1.00 88.31 110 GLU A CA 1
ATOM 903 C C . GLU A 1 110 ? 23.575 14.395 -19.114 1.00 88.31 110 GLU A C 1
ATOM 905 O O . GLU A 1 110 ? 24.594 15.080 -19.037 1.00 88.31 110 GLU A O 1
ATOM 910 N N . THR A 1 111 ? 22.907 14.021 -18.018 1.00 92.00 111 THR A N 1
ATOM 911 C CA . THR A 1 111 ? 23.312 14.389 -16.655 1.00 92.00 111 THR A CA 1
ATOM 912 C C . THR A 1 111 ? 23.284 13.183 -15.728 1.00 92.00 111 THR A C 1
ATOM 914 O O . THR A 1 111 ? 22.407 12.323 -15.837 1.00 92.00 111 THR A O 1
ATOM 917 N N . GLU A 1 112 ? 24.182 13.166 -14.738 1.00 92.38 112 GLU A N 1
ATOM 918 C CA . GLU A 1 112 ? 24.225 12.090 -13.736 1.00 92.38 112 GLU A CA 1
ATOM 919 C C . GLU A 1 112 ? 22.900 11.975 -12.966 1.00 92.38 112 GLU A C 1
ATOM 921 O O . GLU A 1 112 ? 22.438 10.881 -12.671 1.00 92.38 112 GLU A O 1
ATOM 926 N N . THR A 1 113 ? 22.225 13.097 -12.700 1.00 91.94 113 THR A N 1
ATOM 927 C CA . THR A 1 113 ? 20.914 13.110 -12.030 1.00 91.94 113 THR A CA 1
ATOM 928 C C . THR A 1 113 ? 19.819 12.413 -12.842 1.00 91.94 113 THR A C 1
ATOM 930 O O . THR A 1 113 ? 19.020 11.660 -12.277 1.00 91.94 113 THR A O 1
ATOM 933 N N . LYS A 1 114 ? 19.785 12.624 -14.167 1.00 92.12 114 LYS A N 1
ATOM 934 C CA . LYS A 1 114 ? 18.864 11.920 -15.073 1.00 92.12 114 LYS A CA 1
ATOM 935 C C . LYS A 1 114 ? 19.211 10.432 -15.110 1.00 92.12 114 LYS A C 1
ATOM 937 O O . LYS A 1 114 ? 18.331 9.603 -14.890 1.00 92.12 114 LYS A O 1
ATOM 942 N N . ALA A 1 115 ? 20.491 10.099 -15.291 1.00 94.56 115 ALA A N 1
ATOM 943 C CA . ALA A 1 115 ? 20.961 8.715 -15.317 1.00 94.56 115 ALA A CA 1
ATOM 944 C C . ALA A 1 115 ? 20.613 7.966 -14.020 1.00 94.56 115 ALA A C 1
ATOM 946 O O . ALA A 1 115 ? 20.121 6.840 -14.065 1.00 94.56 115 ALA A O 1
ATOM 947 N N . GLN A 1 116 ? 20.794 8.602 -12.861 1.00 95.94 116 GLN A N 1
ATOM 948 C CA . GLN A 1 116 ? 20.446 8.031 -11.563 1.00 95.94 116 GLN A CA 1
ATOM 949 C C . GLN A 1 116 ? 18.939 7.769 -11.434 1.00 95.94 116 GLN A C 1
ATOM 951 O O . GLN A 1 116 ? 18.540 6.672 -11.047 1.00 95.94 116 GLN A O 1
ATOM 956 N N . SER A 1 117 ? 18.100 8.720 -11.856 1.00 94.75 117 SER A N 1
ATOM 957 C CA . SER A 1 117 ? 16.637 8.553 -11.860 1.00 94.75 117 SER A CA 1
ATOM 958 C C . SER A 1 117 ? 16.195 7.370 -12.737 1.00 94.75 117 SER A C 1
ATOM 960 O O . SER A 1 117 ? 15.298 6.608 -12.370 1.00 94.75 117 SER A O 1
ATOM 962 N N . VAL A 1 118 ? 16.858 7.168 -13.883 1.00 96.81 118 VAL A N 1
ATOM 963 C CA . VAL A 1 118 ? 16.619 6.015 -14.768 1.00 96.81 118 VAL A CA 1
ATOM 964 C C . VAL A 1 118 ? 17.085 4.711 -14.126 1.00 96.81 118 VAL A C 1
ATOM 966 O O . VAL A 1 118 ? 16.358 3.720 -14.187 1.00 96.81 118 VAL A O 1
ATOM 969 N N . LYS A 1 119 ? 18.264 4.686 -13.486 1.00 97.31 119 LYS A N 1
ATOM 970 C CA . LYS A 1 119 ? 18.779 3.503 -12.767 1.00 97.31 119 LYS A CA 1
ATOM 971 C C . LYS A 1 119 ? 17.823 3.070 -11.654 1.00 97.31 119 LYS A C 1
ATOM 973 O O . LYS A 1 119 ? 17.559 1.874 -11.505 1.00 97.31 119 LYS A O 1
ATOM 978 N N . GLU A 1 120 ? 17.275 4.022 -10.905 1.00 97.38 120 GLU A N 1
ATOM 979 C CA . GLU A 1 120 ? 16.289 3.770 -9.848 1.00 97.38 120 GLU A CA 1
ATOM 980 C C . GLU A 1 120 ? 14.985 3.208 -10.419 1.00 97.38 120 GLU A C 1
ATOM 982 O O . GLU A 1 120 ? 14.513 2.167 -9.958 1.00 97.38 120 GLU A O 1
ATOM 987 N N . ALA A 1 121 ? 14.450 3.818 -11.482 1.00 97.44 121 ALA A N 1
ATOM 988 C CA . ALA A 1 121 ? 13.253 3.324 -12.159 1.00 97.44 121 ALA A CA 1
ATOM 989 C C . ALA A 1 121 ? 13.453 1.924 -12.770 1.00 97.44 121 ALA A C 1
ATOM 991 O O . ALA A 1 121 ? 12.596 1.053 -12.599 1.00 97.44 121 ALA A O 1
ATOM 992 N N . LYS A 1 122 ? 14.603 1.676 -13.420 1.00 97.56 122 LYS A N 1
ATOM 993 C CA . LYS A 1 122 ? 15.004 0.355 -13.935 1.00 97.56 122 LYS A CA 1
ATOM 994 C C . LYS A 1 122 ? 15.002 -0.666 -12.808 1.00 97.56 122 LYS A C 1
ATOM 996 O O . LYS A 1 122 ? 14.350 -1.698 -12.920 1.00 97.56 122 LYS A O 1
ATOM 1001 N N . THR A 1 123 ? 15.703 -0.371 -11.716 1.00 97.94 123 THR A N 1
ATOM 1002 C CA . THR A 1 123 ? 15.808 -1.269 -10.558 1.00 97.94 123 THR A CA 1
ATOM 1003 C C . THR A 1 123 ? 14.430 -1.568 -9.978 1.00 97.94 123 THR A C 1
ATOM 1005 O O . THR A 1 123 ? 14.090 -2.730 -9.765 1.00 97.94 123 THR A O 1
ATOM 1008 N N . TYR A 1 124 ? 13.599 -0.541 -9.796 1.00 97.81 124 TYR A N 1
ATOM 1009 C CA . TYR A 1 124 ? 12.248 -0.684 -9.269 1.00 97.81 124 TYR A CA 1
ATOM 1010 C C . TYR A 1 124 ? 11.360 -1.574 -10.147 1.00 97.81 124 TYR A C 1
ATOM 1012 O O . TYR A 1 124 ? 10.760 -2.522 -9.640 1.00 97.81 124 TYR A O 1
ATOM 1020 N N . ILE A 1 125 ? 11.309 -1.322 -11.459 1.00 97.38 125 ILE A N 1
ATOM 1021 C CA . ILE A 1 125 ? 10.493 -2.106 -12.401 1.00 97.38 125 ILE A CA 1
ATOM 1022 C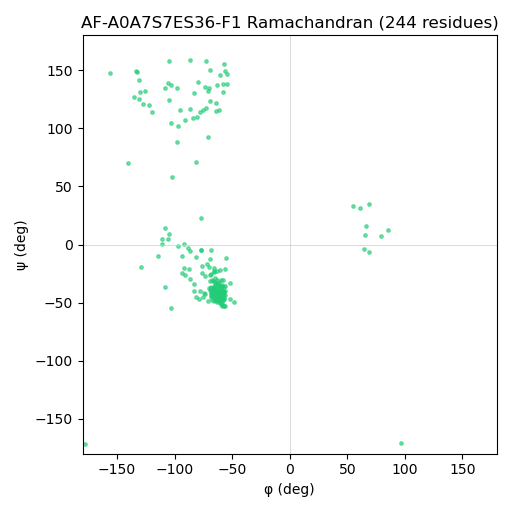 C . ILE A 1 125 ? 11.007 -3.548 -12.491 1.00 97.38 125 ILE A C 1
ATOM 1024 O O . ILE A 1 125 ? 10.220 -4.491 -12.427 1.00 97.38 125 ILE A O 1
ATOM 1028 N N . MET A 1 126 ? 12.326 -3.740 -12.576 1.00 96.50 126 MET A N 1
ATOM 1029 C CA . MET A 1 126 ? 12.936 -5.069 -12.690 1.00 96.50 126 MET A CA 1
ATOM 1030 C C . MET A 1 126 ? 12.735 -5.916 -11.429 1.00 96.50 126 MET A C 1
ATOM 1032 O O . MET A 1 126 ? 12.450 -7.110 -11.543 1.00 96.50 126 MET A O 1
ATOM 1036 N N . ASN A 1 127 ? 12.813 -5.306 -10.243 1.00 96.00 127 ASN A N 1
ATOM 1037 C CA . ASN A 1 127 ? 12.545 -5.979 -8.967 1.00 96.00 127 ASN A CA 1
ATOM 1038 C C . ASN A 1 127 ? 11.083 -6.421 -8.828 1.00 96.00 127 ASN A C 1
ATOM 1040 O O . ASN A 1 127 ? 10.789 -7.348 -8.076 1.00 96.00 127 ASN A O 1
ATOM 1044 N N . HIS A 1 128 ? 10.167 -5.778 -9.553 1.00 96.31 128 HIS A N 1
ATOM 1045 C CA . HIS A 1 128 ? 8.743 -6.106 -9.544 1.00 96.31 128 HIS A CA 1
ATOM 1046 C C . HIS A 1 128 ? 8.275 -6.843 -10.801 1.00 96.31 128 HIS A C 1
ATOM 1048 O O . HIS A 1 128 ? 7.075 -7.055 -10.950 1.00 96.31 128 HIS A O 1
ATOM 1054 N N . TRP A 1 129 ? 9.192 -7.281 -11.667 1.00 95.44 129 TRP A N 1
ATOM 1055 C CA . TRP A 1 129 ? 8.879 -7.917 -12.949 1.00 95.44 129 TRP A CA 1
ATOM 1056 C C . TRP A 1 129 ? 7.829 -9.035 -12.836 1.00 95.44 129 TRP A C 1
ATOM 1058 O O . TRP A 1 129 ? 6.820 -9.011 -13.537 1.00 95.44 129 TRP A O 1
ATOM 1068 N N . GLU A 1 130 ? 8.016 -9.961 -11.890 1.00 93.25 130 GLU A N 1
ATOM 1069 C CA . GLU A 1 130 ? 7.098 -11.092 -11.678 1.00 93.25 130 GLU A CA 1
ATOM 1070 C C . GLU A 1 130 ? 5.702 -10.679 -11.200 1.00 93.25 130 GLU A C 1
ATOM 1072 O O . GLU A 1 130 ? 4.754 -11.442 -11.353 1.00 93.25 130 GLU A O 1
ATOM 1077 N N . ASN A 1 131 ? 5.561 -9.475 -10.646 1.00 93.75 131 ASN A N 1
ATOM 1078 C CA . ASN A 1 131 ? 4.300 -8.954 -10.123 1.00 93.75 131 ASN A CA 1
ATOM 1079 C C . ASN A 1 131 ? 3.559 -8.115 -11.177 1.00 93.75 131 ASN A C 1
ATOM 1081 O O . ASN A 1 131 ? 2.338 -8.000 -11.133 1.00 93.75 131 ASN A O 1
ATOM 1085 N N . ILE A 1 132 ? 4.285 -7.546 -12.149 1.00 94.88 132 ILE A N 1
ATOM 1086 C CA . ILE A 1 132 ? 3.714 -6.694 -13.203 1.00 94.88 132 ILE A CA 1
ATOM 1087 C C . ILE A 1 132 ? 2.928 -7.515 -14.241 1.00 94.88 132 ILE A C 1
ATOM 1089 O O . ILE A 1 132 ? 1.974 -7.016 -14.838 1.00 94.88 132 ILE A O 1
ATOM 1093 N N . LYS A 1 133 ? 3.260 -8.795 -14.441 1.00 89.88 133 LYS A N 1
ATOM 1094 C CA . LYS A 1 133 ? 2.534 -9.653 -15.398 1.00 89.88 133 LYS A CA 1
ATOM 1095 C C . LYS A 1 133 ? 1.035 -9.770 -15.089 1.00 89.88 133 LYS A C 1
ATOM 1097 O O . LYS A 1 133 ? 0.216 -9.835 -16.002 1.00 89.88 133 LYS A O 1
ATOM 1102 N N . TYR A 1 134 ? 0.651 -9.686 -13.812 1.00 92.06 134 TYR A N 1
ATOM 1103 C CA . TYR A 1 134 ? -0.748 -9.804 -13.391 1.00 92.06 134 TYR A CA 1
ATOM 1104 C C . TYR A 1 134 ? -1.637 -8.629 -13.820 1.00 92.06 134 TYR A C 1
ATOM 1106 O O . TYR A 1 134 ? -2.857 -8.763 -13.793 1.00 92.06 134 TYR A O 1
ATOM 1114 N N . HIS A 1 135 ? -1.070 -7.510 -14.288 1.00 91.12 135 HIS A N 1
ATOM 1115 C CA . HIS A 1 135 ? -1.856 -6.383 -14.810 1.00 91.12 135 HIS A CA 1
ATOM 1116 C C . HIS A 1 135 ? -2.722 -6.752 -16.020 1.00 91.12 135 HIS A C 1
ATOM 1118 O O . HIS A 1 135 ? -3.677 -6.035 -16.322 1.00 91.12 135 HIS A O 1
ATOM 1124 N N . TYR A 1 136 ? -2.364 -7.822 -16.733 1.00 87.25 136 TYR A N 1
ATOM 1125 C CA . TYR A 1 136 ? -3.084 -8.305 -17.911 1.00 87.25 136 TYR A CA 1
ATOM 1126 C C . TYR A 1 136 ? -3.896 -9.580 -17.635 1.00 87.25 136 TYR A C 1
ATOM 1128 O O . TYR A 1 136 ? -4.502 -10.130 -18.557 1.00 87.25 136 TYR A O 1
ATOM 1136 N N . SER A 1 137 ? -3.943 -10.039 -16.379 1.00 90.44 137 SER A N 1
ATOM 1137 C CA . SER A 1 137 ? -4.830 -11.125 -15.956 1.00 90.44 137 SER A CA 1
ATOM 1138 C C . SER A 1 137 ? -6.290 -10.710 -16.127 1.00 90.44 137 SER A C 1
ATOM 1140 O O . SER A 1 137 ? -6.672 -9.595 -15.781 1.00 90.44 137 SER A O 1
ATOM 1142 N N . LYS A 1 138 ? -7.128 -11.615 -16.647 1.00 89.81 138 LYS A N 1
ATOM 1143 C CA . LYS A 1 138 ? -8.548 -11.332 -16.945 1.00 89.81 138 LYS A CA 1
ATOM 1144 C C . LYS A 1 138 ? -9.383 -10.998 -15.707 1.00 89.81 138 LYS A C 1
ATOM 1146 O O . LYS A 1 138 ? -10.447 -10.405 -15.828 1.00 89.81 138 LYS A O 1
ATOM 1151 N N . ASP A 1 139 ? -8.915 -11.433 -14.553 1.00 91.56 139 ASP A N 1
ATOM 1152 C CA . ASP A 1 139 ? -9.588 -11.401 -13.262 1.00 91.56 139 ASP A CA 1
ATOM 1153 C C . ASP A 1 139 ? -8.949 -10.408 -12.278 1.00 91.56 139 ASP A C 1
ATOM 115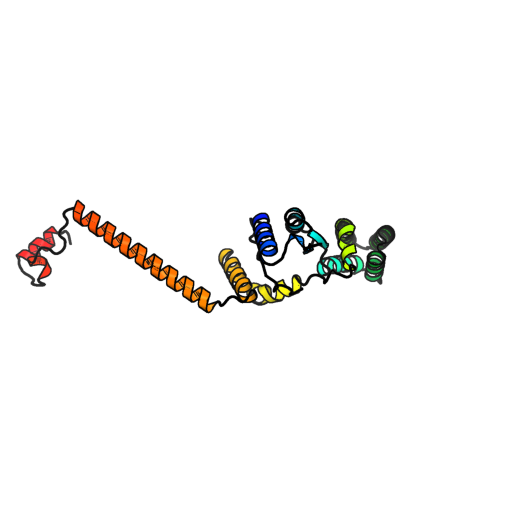5 O O . ASP A 1 139 ? -9.378 -10.314 -11.130 1.00 91.56 139 ASP A O 1
ATOM 1159 N N . TYR A 1 140 ? -7.947 -9.643 -12.723 1.00 91.69 140 TYR A N 1
ATOM 1160 C CA . TYR A 1 140 ? -7.390 -8.538 -11.954 1.00 91.69 140 TYR A CA 1
ATOM 1161 C C . TYR A 1 140 ? -8.051 -7.217 -12.364 1.00 91.69 140 TYR A C 1
ATOM 1163 O O . TYR A 1 140 ? -7.892 -6.739 -13.487 1.00 91.69 140 TYR A O 1
ATOM 1171 N N . SER A 1 141 ? -8.770 -6.601 -11.426 1.00 87.94 141 SER A N 1
ATOM 1172 C CA . SER A 1 141 ? -9.538 -5.369 -11.666 1.00 87.94 141 SER A CA 1
ATOM 1173 C C . SER A 1 141 ? -8.730 -4.075 -11.493 1.00 87.94 141 SER A C 1
ATOM 1175 O O . SER A 1 141 ? -9.242 -2.993 -11.778 1.00 87.94 141 SER A O 1
ATOM 1177 N N . GLY A 1 142 ? -7.471 -4.156 -11.048 1.00 88.19 142 GLY A N 1
ATOM 1178 C CA . GLY A 1 142 ? -6.635 -2.987 -10.762 1.00 88.19 142 GLY A CA 1
ATOM 1179 C C . GLY A 1 142 ? -6.625 -2.571 -9.289 1.00 88.19 142 GLY A C 1
ATOM 1180 O O . GLY A 1 142 ? -7.116 -3.279 -8.416 1.00 88.19 142 GLY A O 1
ATOM 1181 N N . CYS A 1 143 ? -6.036 -1.403 -9.024 1.00 89.44 143 CYS A N 1
ATOM 1182 C CA . CYS A 1 143 ? -5.918 -0.807 -7.695 1.00 89.44 143 CYS A CA 1
ATOM 1183 C C . CYS A 1 143 ? -6.389 0.652 -7.735 1.00 89.44 143 CYS A C 1
ATOM 1185 O O . CYS A 1 143 ? -5.967 1.413 -8.608 1.00 89.44 143 CYS A O 1
ATOM 1187 N N . SER A 1 144 ? -7.250 1.037 -6.789 1.00 86.19 144 SER A N 1
ATOM 1188 C CA . SER A 1 144 ? -7.806 2.391 -6.635 1.00 86.19 144 SER A CA 1
ATOM 1189 C C . SER A 1 144 ? -7.245 3.141 -5.419 1.00 86.19 144 SER A C 1
ATOM 1191 O O . SER A 1 144 ? -7.799 4.172 -5.033 1.00 86.19 144 SER A O 1
ATOM 1193 N N . ALA A 1 145 ? -6.147 2.655 -4.823 1.00 86.12 145 ALA A N 1
ATOM 1194 C CA . ALA A 1 145 ? -5.615 3.150 -3.551 1.00 86.12 145 ALA A CA 1
ATOM 1195 C C . ALA A 1 145 ? -5.406 4.673 -3.521 1.00 86.12 145 ALA A C 1
ATOM 1197 O O . ALA A 1 145 ? -5.868 5.318 -2.590 1.00 86.12 145 ALA A O 1
ATOM 1198 N N . GLU A 1 146 ? -4.799 5.271 -4.550 1.00 84.00 146 GLU A N 1
ATOM 1199 C CA . GLU A 1 146 ? -4.597 6.731 -4.628 1.00 84.00 146 GLU A CA 1
ATOM 1200 C C . GLU A 1 146 ? -5.918 7.516 -4.607 1.00 84.00 146 GLU A C 1
ATOM 1202 O O . GLU A 1 146 ? -6.035 8.548 -3.947 1.00 84.00 146 GLU A O 1
ATOM 1207 N N . GLY A 1 147 ? -6.941 7.001 -5.297 1.00 85.06 147 GLY A N 1
ATOM 1208 C CA . GLY A 1 147 ? -8.275 7.596 -5.300 1.00 85.06 147 GLY A CA 1
ATOM 1209 C C . GLY A 1 147 ? -8.911 7.542 -3.913 1.00 85.06 147 GLY A C 1
ATOM 1210 O O . GLY A 1 147 ? -9.413 8.555 -3.429 1.00 85.06 147 GLY A O 1
ATOM 1211 N N . HIS A 1 148 ? -8.816 6.388 -3.245 1.00 86.62 148 HIS A N 1
ATOM 1212 C CA . HIS A 1 148 ? -9.295 6.221 -1.871 1.00 86.62 148 HIS A CA 1
ATOM 1213 C C . HIS A 1 148 ? -8.523 7.119 -0.897 1.00 86.62 148 HIS A C 1
ATOM 1215 O O . HIS A 1 148 ? -9.140 7.808 -0.091 1.00 86.62 148 HIS A O 1
ATOM 1221 N N . ILE A 1 149 ? -7.192 7.188 -0.995 1.00 86.06 149 ILE A N 1
ATOM 1222 C CA . ILE A 1 149 ? -6.365 8.049 -0.141 1.00 86.06 149 ILE A CA 1
ATOM 1223 C C . ILE A 1 149 ? -6.771 9.513 -0.312 1.00 86.06 149 ILE A C 1
ATOM 1225 O O . ILE A 1 149 ? -6.992 10.209 0.683 1.00 86.06 149 ILE A O 1
ATOM 1229 N N . SER A 1 150 ? -6.922 9.970 -1.557 1.00 84.69 150 SER A N 1
ATOM 1230 C CA . SER A 1 150 ? -7.310 11.351 -1.825 1.00 84.69 150 SER A CA 1
ATOM 1231 C C . SER A 1 150 ? -8.700 11.667 -1.268 1.00 84.69 150 SER A C 1
ATOM 1233 O O . SER A 1 150 ? -8.866 12.654 -0.551 1.00 84.69 150 SER A O 1
ATOM 1235 N N . HIS A 1 151 ? -9.686 10.818 -1.566 1.00 85.62 151 HIS A N 1
ATOM 1236 C CA . HIS A 1 151 ? -11.082 11.034 -1.183 1.00 85.62 151 HIS A CA 1
ATOM 1237 C C . HIS A 1 151 ? -11.287 10.931 0.338 1.00 85.62 151 HIS A C 1
ATOM 1239 O O . HIS A 1 151 ? -11.914 11.781 0.973 1.00 85.62 151 HIS A O 1
ATOM 1245 N N . ILE A 1 152 ? -10.708 9.907 0.965 1.00 86.25 152 ILE A N 1
ATOM 1246 C CA . ILE A 1 152 ? -10.942 9.602 2.379 1.00 86.25 152 ILE A CA 1
ATOM 1247 C C . ILE A 1 152 ? -10.071 10.479 3.266 1.00 86.25 152 ILE A C 1
ATOM 1249 O O . ILE A 1 152 ? -10.574 11.042 4.241 1.00 86.25 152 ILE A O 1
ATOM 1253 N N . TYR A 1 153 ? -8.790 10.644 2.943 1.00 85.50 153 TYR A N 1
ATOM 1254 C CA . TYR A 1 153 ? -7.844 11.325 3.823 1.00 85.50 153 TYR A CA 1
ATOM 1255 C C . TYR A 1 153 ? -7.527 12.746 3.364 1.00 85.50 153 TYR A C 1
ATOM 1257 O O . TYR A 1 153 ? -7.688 13.685 4.154 1.00 85.50 153 TYR A O 1
ATOM 1265 N N . SER A 1 154 ? -7.083 12.931 2.118 1.00 83.06 154 SER A N 1
ATOM 1266 C CA . SER A 1 154 ? -6.504 14.208 1.675 1.00 83.06 154 SER A CA 1
ATOM 1267 C C . SER A 1 154 ? -7.481 15.378 1.760 1.00 83.06 154 SER A C 1
ATOM 1269 O O . SER A 1 154 ? -7.090 16.464 2.199 1.00 83.06 154 SER A O 1
ATOM 1271 N N . ASP A 1 155 ? -8.762 15.149 1.468 1.00 77.75 155 ASP A N 1
ATOM 1272 C CA . ASP A 1 155 ? -9.825 16.155 1.572 1.00 77.75 155 ASP A CA 1
ATOM 1273 C C . ASP A 1 155 ? -9.881 16.867 2.928 1.00 77.75 155 ASP A C 1
ATOM 1275 O O . ASP A 1 155 ? -10.206 18.056 2.990 1.00 77.75 155 ASP A O 1
ATOM 1279 N N . ARG A 1 156 ? -9.541 16.175 4.024 1.00 82.38 156 ARG A N 1
ATOM 1280 C CA . ARG A 1 156 ? -9.553 16.755 5.375 1.00 82.38 156 ARG A CA 1
ATOM 1281 C C . ARG A 1 156 ? -8.163 16.981 5.954 1.00 82.38 156 ARG A C 1
ATOM 1283 O O . ARG A 1 156 ? -7.980 17.941 6.702 1.00 82.38 156 ARG A O 1
ATOM 1290 N N . LEU A 1 157 ? -7.227 16.083 5.668 1.00 84.19 157 LEU A N 1
ATOM 1291 C CA . LEU A 1 157 ? -5.932 16.048 6.340 1.00 84.19 157 LEU A CA 1
ATOM 1292 C C . LEU A 1 157 ? -4.862 16.874 5.622 1.00 84.19 157 LEU A C 1
ATOM 1294 O O . LEU A 1 157 ? -3.957 17.361 6.294 1.00 84.19 157 LEU A O 1
ATOM 1298 N N . SER A 1 158 ? -4.969 17.073 4.302 1.00 79.88 158 SER A N 1
ATOM 1299 C CA . SER A 1 158 ? -3.920 17.740 3.512 1.00 79.88 158 SER A CA 1
ATOM 1300 C C . SER A 1 158 ? -4.403 18.887 2.620 1.00 79.88 158 SER A C 1
ATOM 1302 O O . SER A 1 158 ? -3.592 19.726 2.243 1.00 79.88 158 SER A O 1
ATOM 1304 N N . SER A 1 159 ? -5.698 18.970 2.291 1.00 75.31 159 SER A N 1
ATOM 1305 C CA . SER A 1 159 ? -6.252 20.011 1.403 1.00 75.31 159 SER A CA 1
ATOM 1306 C C . SER A 1 159 ? -6.160 21.431 1.980 1.00 75.31 159 SER A C 1
ATOM 1308 O O . SER A 1 159 ? -6.182 22.416 1.241 1.00 75.31 159 SER A O 1
ATOM 1310 N N . ARG A 1 160 ? -6.061 21.552 3.309 1.00 72.81 160 ARG A N 1
ATOM 1311 C CA . ARG A 1 160 ? -5.900 22.815 4.034 1.00 72.81 160 ARG A CA 1
ATOM 1312 C C . ARG A 1 160 ? -4.752 22.649 5.026 1.00 72.81 160 ARG A C 1
ATOM 1314 O O . ARG A 1 160 ? -4.821 21.722 5.833 1.00 72.81 160 ARG A O 1
ATOM 1321 N N . PRO A 1 161 ? -3.719 23.509 5.001 1.00 69.56 161 PRO A N 1
ATOM 1322 C CA . PRO A 1 161 ? -2.618 23.407 5.950 1.00 69.56 161 PRO A CA 1
ATOM 1323 C C . PRO A 1 161 ? -3.153 23.592 7.374 1.00 69.56 161 PRO A C 1
ATOM 1325 O O . PRO A 1 161 ? -3.682 24.645 7.728 1.00 69.56 161 PRO A O 1
ATOM 1328 N N . LEU A 1 162 ? -3.043 22.534 8.175 1.00 77.19 162 LEU A N 1
ATOM 1329 C CA . LEU A 1 162 ? -3.474 22.469 9.568 1.00 77.19 162 LEU A CA 1
ATOM 1330 C C . LEU A 1 162 ? -2.330 21.882 10.399 1.00 77.19 162 LEU A C 1
ATOM 1332 O O . LEU A 1 162 ? -1.650 20.956 9.961 1.00 77.19 162 LEU A O 1
ATOM 1336 N N . GLY A 1 163 ? -2.126 22.406 11.606 1.00 82.19 163 GLY A N 1
ATOM 1337 C CA . GLY A 1 163 ? -1.235 21.786 12.583 1.00 82.19 163 GLY A CA 1
ATOM 1338 C C . GLY A 1 163 ? -1.959 20.637 13.278 1.00 82.19 163 GLY A C 1
ATOM 1339 O O . GLY A 1 163 ? -2.880 20.882 14.054 1.00 82.19 163 GLY A O 1
ATOM 1340 N N . TRP A 1 164 ? -1.559 19.398 13.002 1.00 86.00 164 TRP A N 1
ATOM 1341 C CA . TRP A 1 164 ? -2.090 18.214 13.676 1.00 86.00 164 TRP A CA 1
ATOM 1342 C C . TRP A 1 164 ? -1.097 17.702 14.717 1.00 86.00 164 TRP A C 1
ATOM 1344 O O . TRP A 1 164 ? 0.099 17.603 14.445 1.00 86.00 164 TRP A O 1
ATOM 1354 N N . SER A 1 165 ? -1.591 17.322 15.897 1.00 90.00 165 SER A N 1
ATOM 1355 C CA . SER A 1 165 ? -0.850 16.393 16.751 1.00 90.00 165 SER A CA 1
ATOM 1356 C C . SER A 1 165 ? -0.917 14.984 16.152 1.00 90.00 165 SER A C 1
ATOM 1358 O O . SER A 1 165 ? -1.850 14.671 15.407 1.00 90.00 165 SER A O 1
ATOM 1360 N N . LEU A 1 166 ? 0.039 14.120 16.506 1.00 86.12 166 LEU A N 1
ATOM 1361 C CA . LEU A 1 166 ? 0.049 12.718 16.070 1.00 86.12 166 LEU A CA 1
ATOM 1362 C C . LEU A 1 166 ? -1.253 11.993 16.458 1.00 86.12 166 LEU A C 1
ATOM 1364 O O . LEU A 1 166 ? -1.861 11.307 15.643 1.00 86.12 166 LEU A O 1
ATOM 1368 N N . GLU A 1 167 ? -1.721 12.210 17.686 1.00 89.00 167 GLU A N 1
ATOM 1369 C CA . GLU A 1 167 ? -2.988 11.656 18.167 1.00 89.00 167 GLU A CA 1
ATOM 1370 C C . GLU A 1 167 ? -4.194 12.247 17.420 1.00 89.00 167 GLU A C 1
ATOM 1372 O O . GLU A 1 167 ? -5.118 11.529 17.046 1.00 89.00 167 GLU A O 1
ATOM 1377 N N . GLY A 1 168 ? -4.184 13.555 17.149 1.00 89.31 168 GLY A N 1
ATOM 1378 C CA . GLY A 1 168 ? -5.281 14.228 16.457 1.00 89.31 168 GLY A CA 1
ATOM 1379 C C . GLY A 1 168 ? -5.467 13.736 15.022 1.00 89.31 168 GLY A C 1
ATOM 1380 O O . GLY A 1 168 ? -6.605 13.519 14.598 1.00 89.31 168 GLY A O 1
ATOM 1381 N N . VAL A 1 169 ? -4.368 13.529 14.284 1.00 88.44 169 VAL A N 1
ATOM 1382 C CA . VAL A 1 169 ? -4.430 12.981 12.918 1.00 88.44 169 VAL A CA 1
ATOM 1383 C C . VAL A 1 169 ? -4.862 11.512 12.920 1.00 88.44 169 VAL A C 1
ATOM 1385 O O . VAL A 1 169 ? -5.686 11.136 12.088 1.00 88.44 169 VAL A O 1
ATOM 1388 N N . ASP A 1 170 ? -4.398 10.710 13.886 1.00 87.31 170 ASP A N 1
ATOM 1389 C CA . ASP A 1 170 ? -4.819 9.313 14.075 1.00 87.31 170 ASP A CA 1
ATOM 1390 C C . ASP A 1 170 ? -6.332 9.212 14.315 1.00 87.31 170 ASP A C 1
ATOM 1392 O O . ASP A 1 170 ? -7.035 8.520 13.576 1.00 87.31 170 ASP A O 1
ATOM 1396 N N . GLN A 1 171 ? -6.859 9.964 15.286 1.00 88.75 171 GLN A N 1
ATOM 1397 C CA . GLN A 1 171 ? -8.287 9.946 15.609 1.00 88.75 171 GLN A CA 1
ATOM 1398 C C . GLN A 1 171 ? -9.143 10.445 14.441 1.00 88.75 171 GLN A C 1
ATOM 1400 O O . GLN A 1 171 ? -10.196 9.873 14.157 1.00 88.75 171 GLN A O 1
ATOM 1405 N N . MET A 1 172 ? -8.697 11.486 13.733 1.00 90.12 172 MET A N 1
ATOM 1406 C CA . MET A 1 172 ? -9.411 11.989 12.559 1.00 90.12 172 MET A CA 1
ATOM 1407 C C . MET A 1 172 ? -9.442 10.951 11.432 1.00 90.12 172 MET A C 1
ATOM 1409 O O . MET A 1 172 ? -10.499 10.726 10.846 1.00 90.12 172 MET A O 1
ATOM 1413 N N . ALA A 1 173 ? -8.317 10.285 11.161 1.00 88.94 173 ALA A N 1
ATOM 1414 C CA . ALA A 1 173 ? -8.246 9.210 10.177 1.00 88.94 173 ALA A CA 1
ATOM 1415 C C . ALA A 1 173 ? -9.211 8.062 10.527 1.00 88.94 173 ALA A C 1
ATOM 1417 O O . ALA A 1 173 ? -9.960 7.621 9.658 1.00 88.94 173 ALA A O 1
ATOM 1418 N N . ARG A 1 174 ? -9.282 7.650 11.804 1.00 88.50 174 ARG A N 1
ATOM 1419 C CA . ARG A 1 174 ? -10.241 6.627 12.272 1.00 88.50 174 ARG A CA 1
ATOM 1420 C C . ARG A 1 174 ? -11.693 7.031 12.042 1.00 88.50 174 ARG A C 1
ATOM 1422 O O . ARG A 1 174 ? -12.483 6.217 11.584 1.00 88.50 174 ARG A O 1
ATOM 1429 N N . LEU A 1 175 ? -12.057 8.277 12.350 1.00 91.00 175 LEU A N 1
ATOM 1430 C CA . LEU A 1 175 ? -13.427 8.757 12.141 1.00 91.00 175 LEU A CA 1
ATOM 1431 C C . LEU A 1 175 ? -13.802 8.794 10.656 1.00 91.00 175 LEU A C 1
ATOM 1433 O O . LEU A 1 175 ? -14.953 8.531 10.321 1.00 91.00 175 LEU A O 1
ATOM 1437 N N . ARG A 1 176 ? -12.844 9.116 9.778 1.00 91.38 176 ARG A N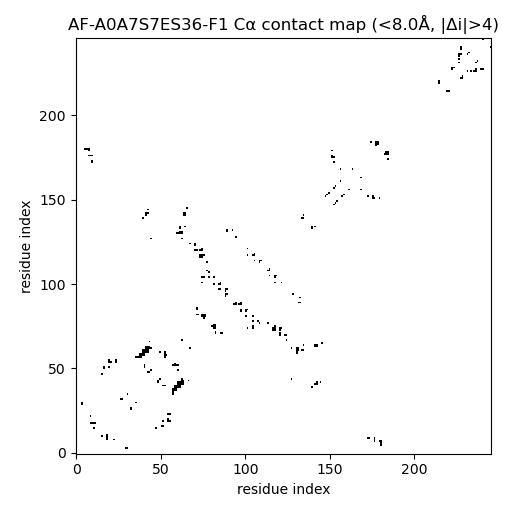 1
ATOM 1438 C CA . ARG A 1 176 ? -13.054 9.124 8.324 1.00 91.38 176 ARG A CA 1
ATOM 1439 C C . ARG A 1 176 ? -13.271 7.713 7.786 1.00 91.38 176 ARG A C 1
ATOM 1441 O O . ARG A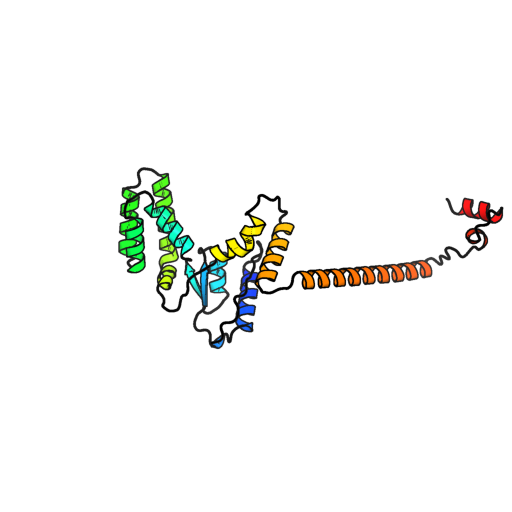 1 176 ? -14.249 7.508 7.084 1.00 91.38 176 ARG A O 1
ATOM 1448 N N . VAL A 1 177 ? -12.429 6.757 8.178 1.00 91.12 177 VAL A N 1
ATOM 1449 C CA . VAL A 1 177 ? -12.591 5.340 7.809 1.00 91.12 177 VAL A CA 1
ATOM 1450 C C . VAL A 1 177 ? -13.904 4.775 8.340 1.00 91.12 177 VAL A C 1
ATOM 1452 O O . VAL A 1 177 ? -14.665 4.195 7.581 1.00 91.12 177 VAL A O 1
ATOM 1455 N N . PHE A 1 178 ? -14.227 5.029 9.611 1.00 90.50 178 PHE A N 1
ATOM 1456 C CA . PHE A 1 178 ? -15.491 4.587 10.200 1.00 90.50 178 PHE A CA 1
ATOM 1457 C C . PHE A 1 178 ? -16.707 5.124 9.438 1.00 90.50 178 PHE A C 1
ATOM 1459 O O . PHE A 1 178 ? -17.668 4.392 9.245 1.00 90.50 178 PHE A O 1
ATOM 1466 N N . ALA A 1 179 ? -16.677 6.390 9.012 1.00 91.25 179 ALA A N 1
ATOM 1467 C CA . ALA A 1 179 ? -17.758 6.968 8.220 1.00 91.25 179 ALA A CA 1
ATOM 1468 C C . ALA A 1 179 ? -17.847 6.360 6.809 1.00 91.25 179 ALA A C 1
ATOM 1470 O O . ALA A 1 179 ? -18.954 6.160 6.320 1.00 91.25 179 ALA A O 1
ATOM 1471 N N . GLU A 1 180 ? -16.707 6.064 6.177 1.00 90.44 180 GLU A N 1
ATOM 1472 C CA . GLU A 1 180 ? -16.654 5.444 4.847 1.00 90.44 180 GLU A CA 1
ATOM 1473 C C . GLU A 1 180 ? -17.159 3.992 4.874 1.00 90.44 180 GLU A C 1
ATOM 1475 O O . GLU A 1 180 ? -17.917 3.604 3.992 1.00 90.44 180 GLU A O 1
ATOM 1480 N N . ASN A 1 181 ? -16.878 3.241 5.946 1.00 91.19 181 ASN A N 1
ATOM 1481 C CA . ASN A 1 181 ? -17.432 1.898 6.189 1.00 91.19 181 ASN A CA 1
ATOM 1482 C C . ASN A 1 181 ? -18.902 1.943 6.689 1.00 91.19 181 ASN A C 1
ATOM 1484 O O . ASN A 1 181 ? -19.365 1.048 7.393 1.00 91.19 181 ASN A O 1
ATOM 1488 N N . GLY A 1 182 ? -19.646 3.022 6.410 1.00 91.31 182 GLY A N 1
ATOM 1489 C CA . GLY A 1 182 ? -21.076 3.156 6.735 1.00 91.31 182 GLY A CA 1
ATOM 1490 C C . GLY A 1 182 ? -21.408 3.522 8.190 1.00 91.31 182 GLY A C 1
ATOM 1491 O O . GLY A 1 182 ? -22.576 3.542 8.589 1.00 91.31 182 GLY A O 1
ATOM 1492 N N . GLY A 1 183 ? -20.409 3.837 9.013 1.00 91.06 183 GLY A N 1
ATOM 1493 C CA . GLY A 1 183 ? -20.589 4.170 10.420 1.00 91.06 183 GLY A CA 1
ATOM 1494 C C . GLY A 1 183 ? -21.268 5.523 10.664 1.00 91.06 183 GLY A C 1
ATOM 1495 O O . GLY A 1 183 ? -20.882 6.564 10.132 1.00 91.06 183 GLY A O 1
ATOM 1496 N N . ASN A 1 184 ? -22.247 5.552 11.576 1.00 94.19 184 ASN A N 1
ATOM 1497 C CA . ASN A 1 184 ? -22.902 6.792 11.996 1.00 94.19 184 ASN A CA 1
ATOM 1498 C C . ASN A 1 184 ? -22.103 7.515 13.099 1.00 94.19 184 ASN A C 1
ATOM 1500 O O . ASN A 1 184 ? -22.063 7.096 14.263 1.00 94.19 184 ASN A O 1
ATOM 1504 N N . LEU A 1 185 ? -21.488 8.648 12.741 1.00 91.25 185 LEU A N 1
ATOM 1505 C CA . LEU A 1 185 ? -20.688 9.473 13.655 1.00 91.25 185 LEU A CA 1
ATOM 1506 C C . LEU A 1 185 ? -21.491 10.041 14.832 1.00 91.25 185 LEU A C 1
ATOM 1508 O O . LEU A 1 185 ? -20.950 10.180 15.932 1.00 91.25 185 LEU A O 1
ATOM 1512 N N . PHE A 1 186 ? -22.768 10.367 14.624 1.00 91.94 186 PHE A N 1
ATOM 1513 C CA . PHE A 1 186 ? -23.628 10.872 15.691 1.00 91.94 186 PHE A CA 1
ATOM 1514 C C . PHE A 1 186 ? -23.893 9.784 16.734 1.00 91.94 186 PHE A C 1
ATOM 1516 O O . PHE A 1 186 ? -23.748 10.033 17.933 1.00 91.94 186 PHE A O 1
ATOM 1523 N N . ASP A 1 187 ? -24.175 8.561 16.289 1.00 93.31 187 ASP A N 1
ATOM 1524 C CA . ASP A 1 187 ? -24.394 7.420 17.183 1.00 93.31 187 ASP A CA 1
ATOM 1525 C C . ASP A 1 187 ? -23.121 7.046 17.941 1.00 93.31 187 ASP A C 1
ATOM 1527 O O . ASP A 1 187 ? -23.167 6.733 19.134 1.00 93.31 187 ASP A O 1
ATOM 1531 N N . LEU A 1 188 ? -21.961 7.113 17.282 1.00 92.69 188 LEU A N 1
ATOM 1532 C CA . LEU A 1 188 ? -20.666 6.933 17.939 1.00 92.69 188 LEU A CA 1
ATOM 1533 C C . LEU A 1 188 ? -20.434 8.001 19.021 1.00 92.69 188 LEU A C 1
ATOM 1535 O O . LEU A 1 188 ? -20.043 7.677 20.146 1.00 92.69 188 LEU A O 1
ATOM 1539 N N . ALA A 1 189 ? -20.708 9.272 18.713 1.00 91.75 189 ALA A N 1
ATOM 1540 C CA . ALA A 1 189 ? -20.572 10.368 19.669 1.00 91.75 189 ALA A CA 1
ATOM 1541 C C . ALA A 1 189 ? -21.537 10.219 20.857 1.00 91.75 189 ALA A C 1
ATOM 1543 O O . ALA A 1 189 ? -21.152 10.470 22.007 1.00 91.75 189 ALA A O 1
ATOM 1544 N N . LEU A 1 190 ? -22.772 9.776 20.596 1.00 94.12 190 LEU A N 1
ATOM 1545 C CA . LEU A 1 190 ? -23.777 9.513 21.619 1.00 94.12 190 LEU A CA 1
ATOM 1546 C C . LEU A 1 190 ? -23.344 8.371 22.545 1.00 94.12 190 LEU A C 1
ATOM 1548 O O . LEU A 1 190 ? -23.385 8.545 23.766 1.00 94.12 190 LEU A O 1
ATOM 1552 N N . ARG A 1 191 ? -22.861 7.252 21.986 1.00 93.44 191 ARG A N 1
ATOM 1553 C CA . ARG A 1 191 ? -22.318 6.115 22.750 1.00 93.44 191 ARG A CA 1
ATOM 1554 C C . ARG A 1 191 ? -21.173 6.547 23.665 1.00 93.44 191 ARG A C 1
ATOM 1556 O O . ARG A 1 191 ? -21.289 6.398 24.882 1.00 93.44 191 ARG A O 1
ATOM 1563 N N . LYS A 1 192 ? -20.158 7.231 23.121 1.00 91.69 192 LYS A N 1
ATOM 1564 C CA . LYS A 1 192 ? -19.030 7.748 23.920 1.00 91.69 192 LYS A CA 1
ATOM 1565 C C . LYS A 1 192 ? -19.475 8.710 25.025 1.00 91.69 192 LYS A C 1
ATOM 1567 O O . LYS A 1 192 ? -18.889 8.746 26.105 1.00 91.69 192 LYS A O 1
ATOM 1572 N N . LYS A 1 193 ? -20.508 9.527 24.784 1.00 92.75 193 LYS A N 1
ATOM 1573 C CA . LYS A 1 193 ? -21.062 10.420 25.816 1.00 92.75 193 LYS A CA 1
ATOM 1574 C C . LYS A 1 193 ? -21.736 9.630 26.938 1.00 92.75 193 LYS A C 1
ATOM 1576 O O . LYS A 1 193 ? -21.557 9.976 28.104 1.00 92.75 193 LYS A O 1
ATOM 1581 N N . GLN A 1 194 ? -22.502 8.595 26.602 1.00 93.44 194 GLN A N 1
ATOM 1582 C CA . GLN A 1 194 ? -23.152 7.735 27.592 1.00 93.44 194 GLN A CA 1
ATOM 1583 C C . GLN A 1 194 ? -22.131 6.956 28.429 1.00 93.44 194 GLN A C 1
ATOM 1585 O O . GLN A 1 194 ? -22.293 6.889 29.646 1.00 93.44 194 GLN A O 1
ATOM 1590 N N . GLU A 1 195 ? -21.074 6.430 27.810 1.00 93.19 195 GLU A N 1
ATOM 1591 C CA . GLU A 1 195 ? -19.963 5.751 28.495 1.00 93.19 195 GLU A CA 1
ATOM 1592 C C . GLU A 1 195 ? -19.294 6.668 29.519 1.00 93.19 195 GLU A C 1
ATOM 1594 O O . GLU A 1 195 ? -19.285 6.337 30.703 1.00 93.19 195 GLU A O 1
ATOM 1599 N N . ARG A 1 196 ? -18.897 7.887 29.122 1.00 93.25 196 ARG A N 1
ATOM 1600 C CA . ARG A 1 196 ? -18.319 8.873 30.057 1.00 93.25 196 ARG A CA 1
ATOM 1601 C C . ARG A 1 196 ? -19.237 9.188 31.236 1.00 93.25 196 ARG A C 1
ATOM 1603 O O . ARG A 1 196 ? -18.773 9.342 32.364 1.00 93.25 196 ARG A O 1
ATOM 1610 N N . ILE A 1 197 ? -20.548 9.296 31.000 1.00 93.00 197 ILE A N 1
ATOM 1611 C CA . ILE A 1 197 ? -21.524 9.515 32.080 1.00 93.00 197 ILE A CA 1
ATOM 1612 C C . ILE A 1 197 ? -21.553 8.311 33.033 1.00 93.00 197 ILE A C 1
ATOM 1614 O O . ILE A 1 197 ? -21.615 8.506 34.247 1.00 93.00 197 ILE A O 1
ATOM 1618 N N . ARG A 1 198 ? -21.511 7.078 32.512 1.00 92.81 198 ARG A N 1
ATOM 1619 C CA . ARG A 1 198 ? -21.472 5.854 33.332 1.00 92.81 198 ARG A CA 1
ATOM 1620 C C . ARG A 1 198 ? -20.184 5.773 34.150 1.00 92.81 198 ARG A C 1
ATOM 1622 O O . ARG A 1 198 ? -20.269 5.548 35.352 1.00 92.81 198 ARG A O 1
ATOM 1629 N N . GLU A 1 199 ? -19.033 6.026 33.534 1.00 92.50 199 GLU A N 1
ATOM 1630 C CA . GLU A 1 199 ? -17.724 6.053 34.201 1.00 92.50 199 GLU A CA 1
ATOM 1631 C C . GLU A 1 199 ? -17.681 7.109 35.309 1.00 92.50 199 GLU A C 1
ATOM 1633 O O . GLU A 1 199 ? -17.328 6.807 36.446 1.00 92.50 199 GLU A O 1
ATOM 1638 N N . THR A 1 200 ? -18.141 8.331 35.018 1.00 92.25 200 THR A N 1
ATOM 1639 C CA . THR A 1 200 ? -18.198 9.418 36.009 1.00 92.25 200 THR A CA 1
ATOM 1640 C C . THR A 1 200 ? -19.082 9.036 37.196 1.00 92.25 200 THR A C 1
ATOM 1642 O O . THR A 1 200 ? -18.707 9.249 38.348 1.00 92.25 200 THR A O 1
ATOM 1645 N N . ARG A 1 201 ? -20.246 8.424 36.934 1.00 91.94 201 ARG A N 1
ATOM 1646 C CA . ARG A 1 201 ? -21.141 7.927 37.990 1.00 91.94 201 ARG A CA 1
ATOM 1647 C C . ARG A 1 201 ? -20.494 6.815 38.815 1.00 91.94 201 ARG A C 1
ATOM 1649 O O . ARG A 1 201 ? -20.679 6.798 40.029 1.00 91.94 201 ARG A O 1
ATOM 1656 N N . ALA A 1 202 ? -19.753 5.906 38.182 1.00 91.81 202 ALA A N 1
ATOM 1657 C CA . ALA A 1 202 ? -19.040 4.835 38.874 1.00 91.81 202 ALA A CA 1
ATOM 1658 C C . ALA A 1 202 ? -17.958 5.398 39.809 1.00 91.81 202 ALA A C 1
ATOM 1660 O O . ALA A 1 202 ? -17.922 5.031 40.983 1.00 91.81 202 ALA A O 1
ATOM 1661 N N . ILE A 1 203 ? -17.162 6.361 39.332 1.00 91.25 203 ILE A N 1
ATOM 1662 C CA . ILE A 1 203 ? -16.156 7.065 40.143 1.00 91.25 203 ILE A CA 1
ATOM 1663 C C . ILE A 1 203 ? -16.822 7.809 41.308 1.00 91.25 203 ILE A C 1
ATOM 1665 O O . ILE A 1 203 ? -16.365 7.726 42.446 1.00 91.25 203 ILE A O 1
ATOM 1669 N N . GLU A 1 204 ? -17.931 8.515 41.066 1.00 91.81 204 GLU A N 1
ATOM 1670 C CA . GLU A 1 204 ? -18.646 9.240 42.122 1.00 91.81 204 GLU A CA 1
ATOM 1671 C C . GLU A 1 204 ? -19.192 8.294 43.206 1.00 91.81 204 GLU A C 1
ATOM 1673 O O . GLU A 1 204 ? -19.114 8.594 44.403 1.00 91.81 204 GLU A O 1
ATOM 1678 N N . LEU A 1 205 ? -19.739 7.142 42.804 1.00 90.94 205 LEU A N 1
ATOM 1679 C CA . LEU A 1 205 ? -20.198 6.101 43.724 1.00 90.94 205 LEU A CA 1
ATOM 1680 C C . LEU A 1 205 ? -19.042 5.536 44.553 1.00 90.94 205 LEU A C 1
ATOM 1682 O O . LEU A 1 205 ? -19.180 5.420 45.774 1.00 90.94 205 LEU A O 1
ATOM 1686 N N . ASP A 1 206 ? -17.908 5.246 43.920 1.00 91.56 206 ASP A N 1
ATOM 1687 C CA . ASP A 1 206 ? -16.730 4.716 44.605 1.00 91.56 206 ASP A CA 1
ATOM 1688 C C . ASP A 1 206 ? -16.158 5.726 45.614 1.00 91.56 206 ASP A C 1
ATOM 1690 O O . ASP A 1 206 ? -15.959 5.408 46.789 1.00 91.56 206 ASP A O 1
ATOM 1694 N N . LEU A 1 207 ? -16.055 7.002 45.226 1.00 90.75 207 LEU A N 1
ATOM 1695 C CA . LEU A 1 207 ? -15.670 8.089 46.132 1.00 90.75 207 LEU A CA 1
ATOM 1696 C C . LEU A 1 207 ? -16.633 8.221 47.322 1.00 90.75 207 LEU A C 1
ATOM 1698 O O . LEU A 1 207 ? -16.190 8.441 48.455 1.00 90.75 207 LEU A O 1
ATOM 1702 N N . LYS A 1 208 ? -17.948 8.066 47.110 1.00 89.06 208 LYS A N 1
ATOM 1703 C CA . LYS A 1 208 ? -18.941 8.073 48.201 1.00 89.06 208 LYS A CA 1
ATOM 1704 C C . LYS A 1 208 ? -18.749 6.894 49.154 1.00 89.06 208 LYS A C 1
ATOM 1706 O O . LYS A 1 208 ? -18.856 7.083 50.369 1.00 89.06 208 LYS A O 1
ATOM 1711 N N . LEU A 1 209 ? -18.470 5.697 48.640 1.00 88.44 209 LEU A N 1
ATOM 1712 C CA . LEU A 1 209 ? -18.193 4.515 49.462 1.00 88.44 209 LEU A CA 1
ATOM 1713 C C . LEU A 1 209 ? -16.896 4.678 50.260 1.00 88.44 209 LEU A C 1
ATOM 1715 O O . LEU A 1 209 ? -16.896 4.433 51.469 1.00 88.44 209 LEU A O 1
ATOM 1719 N N . CYS A 1 210 ? -15.831 5.167 49.625 1.00 85.88 210 CYS A N 1
ATOM 1720 C CA . CYS A 1 210 ? -14.565 5.489 50.279 1.00 85.88 210 CYS A CA 1
ATOM 1721 C C . CYS A 1 210 ? -14.755 6.523 51.397 1.00 85.88 210 CYS A C 1
ATOM 1723 O O . CYS A 1 210 ? -14.346 6.272 52.530 1.00 85.88 210 CYS A O 1
ATOM 1725 N N . ARG A 1 211 ? -15.482 7.625 51.149 1.00 83.75 211 ARG A N 1
ATOM 1726 C CA . ARG A 1 211 ? -15.816 8.612 52.197 1.00 83.75 211 ARG A CA 1
ATOM 1727 C C . ARG A 1 211 ? -16.615 8.003 53.346 1.00 83.75 211 ARG A C 1
ATOM 1729 O O . ARG A 1 211 ? -16.318 8.291 54.501 1.00 83.75 211 ARG A O 1
ATOM 1736 N N . LYS A 1 212 ? 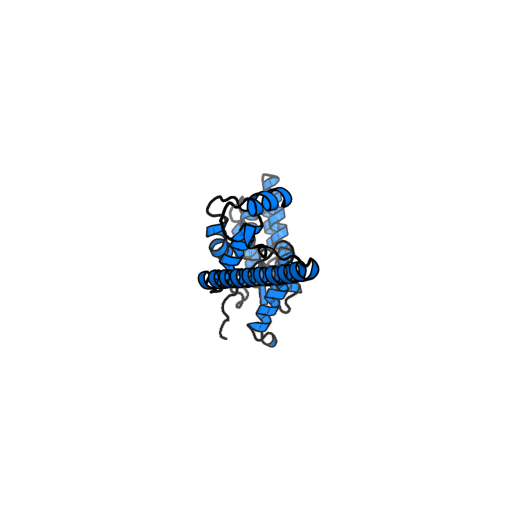-17.609 7.149 53.066 1.00 82.12 212 LYS A N 1
ATOM 1737 C CA . LYS A 1 212 ? -18.376 6.453 54.118 1.00 82.12 212 LYS A CA 1
ATOM 1738 C C . LYS A 1 212 ? -17.481 5.552 54.971 1.00 82.12 212 LYS A C 1
AT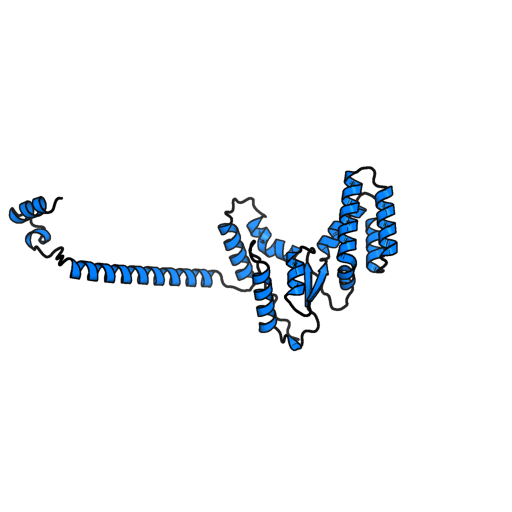OM 1740 O O . LYS A 1 212 ? -17.623 5.555 56.192 1.00 82.12 212 LYS A O 1
ATOM 1745 N N . LYS A 1 213 ? -16.558 4.808 54.350 1.00 82.31 213 LYS A N 1
ATOM 1746 C CA . LYS A 1 213 ? -15.573 3.983 55.067 1.00 82.31 213 LYS A CA 1
ATOM 1747 C C . LYS A 1 213 ? -14.654 4.846 55.932 1.00 82.31 213 LYS A C 1
ATOM 1749 O O . LYS A 1 213 ? -14.536 4.565 57.119 1.00 82.31 213 LYS A O 1
ATOM 1754 N N . ILE A 1 214 ? -14.090 5.923 55.379 1.00 78.94 214 ILE A N 1
ATOM 1755 C CA . ILE A 1 214 ? -13.227 6.860 56.117 1.00 78.94 214 ILE A CA 1
ATOM 1756 C C . ILE A 1 214 ? -13.975 7.465 57.307 1.00 78.94 214 ILE A C 1
ATOM 1758 O O . ILE A 1 214 ? -13.452 7.443 58.416 1.00 78.94 214 ILE A O 1
ATOM 1762 N N . ARG A 1 215 ? -15.218 7.929 57.123 1.00 73.75 215 ARG A N 1
ATOM 1763 C CA . ARG A 1 215 ? -16.043 8.494 58.204 1.00 73.75 215 ARG A CA 1
ATOM 1764 C C . ARG A 1 215 ? -16.332 7.476 59.312 1.00 73.75 215 ARG A C 1
ATOM 1766 O O . ARG A 1 215 ? -16.304 7.816 60.488 1.00 73.75 215 ARG A O 1
ATOM 1773 N N . LYS A 1 216 ? -16.584 6.215 58.942 1.00 75.69 216 LYS A N 1
ATOM 1774 C CA . LYS A 1 216 ? -16.795 5.122 59.903 1.00 75.69 216 LYS A CA 1
ATOM 1775 C C . LYS A 1 216 ? -15.525 4.809 60.703 1.00 75.69 216 LYS A C 1
ATOM 1777 O O . LYS A 1 216 ? -15.628 4.575 61.899 1.00 75.69 216 LYS A O 1
ATOM 1782 N N . VAL A 1 217 ? -14.357 4.800 60.056 1.00 76.12 217 VAL A N 1
ATOM 1783 C CA . VAL A 1 217 ? -13.063 4.497 60.700 1.00 76.12 217 VAL A CA 1
ATOM 1784 C C . VAL A 1 217 ? -12.568 5.656 61.567 1.00 76.12 217 VAL A C 1
ATOM 1786 O O . VAL A 1 217 ? -12.099 5.426 62.674 1.00 76.12 217 VAL A O 1
ATOM 1789 N N . SER A 1 218 ? -12.697 6.896 61.095 1.00 71.06 218 SER A N 1
ATOM 1790 C CA . SER A 1 218 ? -12.288 8.102 61.833 1.00 71.06 218 SER A CA 1
ATOM 1791 C C . SER A 1 218 ? -13.202 8.441 63.015 1.00 71.06 218 SER A C 1
ATOM 1793 O O . SER A 1 218 ? -12.823 9.245 63.859 1.00 71.06 218 SER A O 1
ATOM 1795 N N . GLY A 1 219 ? -14.413 7.871 63.074 1.00 66.12 219 GLY A N 1
ATOM 1796 C CA . GLY A 1 219 ? -15.430 8.257 64.058 1.00 66.12 219 GLY A CA 1
ATOM 1797 C C . GLY A 1 219 ? -15.950 9.686 63.856 1.00 66.12 219 GLY A C 1
ATOM 1798 O O . GLY A 1 219 ? -16.550 10.264 64.759 1.00 66.12 219 GLY A O 1
ATOM 1799 N N . GLU A 1 220 ? -15.706 10.277 62.684 1.00 62.28 220 GLU A N 1
ATOM 1800 C CA . GLU A 1 220 ? -15.896 11.701 62.444 1.00 62.28 220 GLU A CA 1
ATOM 1801 C C . GLU A 1 220 ? -17.381 12.051 62.228 1.00 62.28 220 GLU A C 1
ATOM 1803 O O . GLU A 1 220 ? -18.042 11.683 61.246 1.00 62.28 220 GLU A O 1
ATOM 1808 N N . THR A 1 221 ? -17.942 12.811 63.161 1.00 64.19 221 THR A N 1
ATOM 1809 C CA . THR A 1 221 ? -19.335 13.264 63.148 1.00 64.19 221 THR A CA 1
ATOM 1810 C C . THR A 1 221 ? -19.430 14.723 62.698 1.00 64.19 221 THR A C 1
ATOM 1812 O O . THR A 1 221 ? -19.931 15.568 63.426 1.00 64.19 221 THR A O 1
ATOM 1815 N N . ILE A 1 222 ? -18.940 15.047 61.496 1.00 60.72 222 ILE A N 1
ATOM 1816 C CA . ILE A 1 222 ? -19.089 16.402 60.925 1.00 60.72 222 ILE A CA 1
ATOM 1817 C C . ILE A 1 222 ? -20.578 16.804 60.918 1.00 60.72 222 ILE A C 1
ATOM 1819 O O . ILE A 1 222 ? -21.440 15.977 60.606 1.00 60.72 222 ILE A O 1
ATOM 1823 N N . ASP A 1 223 ? -20.852 18.059 61.288 1.00 61.72 223 ASP A N 1
ATOM 1824 C CA . ASP A 1 223 ? -22.183 18.670 61.424 1.00 61.72 223 ASP A CA 1
ATOM 1825 C C . ASP A 1 223 ? -23.098 18.009 62.471 1.00 61.72 223 ASP A C 1
ATOM 1827 O O . ASP A 1 223 ? -24.320 18.038 62.344 1.00 61.72 223 ASP A O 1
ATOM 1831 N N . ASN A 1 224 ? -22.544 17.449 63.547 1.00 67.69 224 ASN A N 1
ATOM 1832 C CA . ASN A 1 224 ? -23.337 16.925 64.665 1.00 67.69 224 ASN A CA 1
ATOM 1833 C C . ASN A 1 224 ? -23.481 17.891 65.853 1.00 67.69 224 ASN A C 1
ATOM 1835 O O . ASN A 1 224 ? -24.120 17.532 66.836 1.00 67.69 224 ASN A O 1
ATOM 1839 N N . LEU A 1 225 ? -22.877 19.083 65.790 1.00 73.00 225 LEU A N 1
ATOM 1840 C CA . LEU A 1 225 ? -22.938 20.101 66.839 1.00 73.00 225 LEU A CA 1
ATOM 1841 C C . LEU A 1 225 ? -24.031 21.125 66.493 1.00 73.00 225 LEU A C 1
ATOM 1843 O O . LEU A 1 225 ? -23.783 22.029 65.688 1.00 73.00 225 LEU A O 1
ATOM 1847 N N . PRO A 1 226 ? -25.228 21.067 67.116 1.00 73.19 226 PRO A N 1
ATOM 1848 C CA . PRO A 1 226 ? -26.334 21.974 66.787 1.00 73.19 226 PRO A CA 1
ATOM 1849 C C . PRO A 1 226 ? -25.967 23.449 66.996 1.00 73.19 226 PRO A C 1
ATOM 1851 O O . PRO A 1 226 ? -26.429 24.331 66.271 1.00 73.19 226 PRO A O 1
ATOM 1854 N N . ALA A 1 227 ? -25.075 23.710 67.954 1.00 74.50 227 ALA A N 1
ATOM 1855 C CA . ALA A 1 227 ? -24.522 25.029 68.225 1.00 74.50 227 ALA A CA 1
ATOM 1856 C C . ALA A 1 227 ? -23.829 25.651 67.000 1.00 74.50 227 ALA A C 1
ATOM 1858 O O . ALA A 1 227 ? -23.955 26.852 66.784 1.00 74.50 227 ALA A O 1
ATOM 1859 N N . LEU A 1 228 ? -23.147 24.847 66.176 1.00 72.06 228 LEU A N 1
ATOM 1860 C CA . LEU A 1 228 ? -22.450 25.316 64.976 1.00 72.06 228 LEU A CA 1
ATOM 1861 C C . LEU A 1 228 ? -23.363 25.383 63.742 1.00 72.06 228 LEU A C 1
ATOM 1863 O O . LEU A 1 228 ? -23.161 26.257 62.897 1.00 72.06 228 LEU A O 1
ATOM 1867 N N . ASN A 1 229 ? -24.385 24.523 63.675 1.00 74.12 229 ASN A N 1
ATOM 1868 C CA . ASN A 1 229 ? -25.264 24.370 62.508 1.00 74.12 229 ASN A CA 1
ATOM 1869 C C . ASN A 1 229 ? -26.519 25.249 62.532 1.00 74.12 229 ASN A C 1
ATOM 1871 O O . ASN A 1 229 ? -27.124 25.486 61.493 1.00 74.12 229 ASN A O 1
ATOM 1875 N N . SER A 1 230 ? -26.934 25.735 63.704 1.00 75.25 230 SER A N 1
ATOM 1876 C CA . SER A 1 230 ? -28.176 26.511 63.863 1.00 75.25 230 SER A CA 1
ATOM 1877 C C . SER A 1 230 ? -28.156 27.899 63.202 1.00 75.25 230 SER A C 1
ATOM 1879 O O . SER A 1 230 ? -29.153 28.615 63.264 1.00 75.25 230 SER A O 1
ATOM 1881 N N . GLY A 1 231 ? -27.019 28.325 62.635 1.00 70.56 231 GLY A N 1
ATOM 1882 C CA . GLY A 1 231 ? -26.830 29.652 62.035 1.00 70.56 231 GLY A CA 1
ATOM 1883 C C . GLY A 1 231 ? -26.825 30.814 63.040 1.00 70.56 231 GLY A C 1
ATOM 1884 O O . GLY A 1 231 ? -26.515 31.946 62.673 1.00 70.56 231 GLY A O 1
ATOM 1885 N N . LYS A 1 232 ? -27.122 30.554 64.320 1.00 76.69 232 LYS A N 1
ATOM 1886 C CA . LYS A 1 232 ? -27.190 31.563 65.381 1.00 76.69 232 LYS A CA 1
ATOM 1887 C C . LYS A 1 232 ? -25.800 31.860 65.940 1.00 76.69 232 LYS A C 1
ATOM 1889 O O . LYS A 1 232 ? -25.062 30.959 66.336 1.00 76.69 232 LYS A O 1
ATOM 1894 N N . ARG A 1 233 ? -25.455 33.146 66.038 1.00 77.62 233 ARG A N 1
ATOM 1895 C CA . ARG A 1 233 ? -24.167 33.620 66.568 1.00 77.62 233 ARG A CA 1
ATOM 1896 C C . ARG A 1 233 ? -24.178 33.648 68.102 1.00 77.62 233 ARG A C 1
ATOM 1898 O O . ARG A 1 233 ? -24.246 34.705 68.715 1.00 77.62 233 ARG A O 1
ATOM 1905 N N . THR A 1 234 ? -24.167 32.468 68.717 1.00 83.69 234 THR A N 1
ATOM 1906 C CA . THR A 1 234 ? -24.102 32.315 70.181 1.00 83.69 234 THR A CA 1
ATOM 1907 C C . THR A 1 234 ? -22.653 32.309 70.678 1.00 83.69 234 THR A C 1
ATOM 1909 O O . THR A 1 234 ? -21.737 31.995 69.919 1.00 83.69 234 THR A O 1
ATOM 1912 N N . GLN A 1 235 ? -22.435 32.620 71.961 1.00 83.81 235 GLN A N 1
ATOM 1913 C CA . GLN A 1 235 ? -21.103 32.566 72.586 1.00 83.81 235 GLN A CA 1
ATOM 1914 C C . GLN A 1 235 ? -20.475 31.165 72.478 1.00 83.81 235 GLN A C 1
ATOM 1916 O O . GLN A 1 235 ? -19.306 31.028 72.131 1.00 83.81 235 GLN A O 1
ATOM 1921 N N . LEU A 1 236 ? -21.285 30.115 72.662 1.00 82.62 236 LEU A N 1
ATOM 1922 C CA . LEU A 1 236 ? -20.877 28.721 72.469 1.00 82.62 236 LEU A CA 1
ATOM 1923 C C . LEU A 1 236 ? -20.455 28.445 71.014 1.00 82.62 236 LEU A C 1
ATOM 1925 O O . LEU A 1 236 ? -19.426 27.822 70.775 1.00 82.62 236 LEU A O 1
ATOM 1929 N N . ALA A 1 237 ? -21.221 28.934 70.032 1.00 82.31 237 ALA A N 1
ATOM 1930 C CA . ALA A 1 237 ? -20.883 28.775 68.618 1.00 82.31 237 ALA A CA 1
ATOM 1931 C C . ALA A 1 237 ? -19.580 29.502 68.243 1.00 82.31 237 ALA A C 1
ATOM 1933 O O . ALA A 1 237 ? -18.801 28.980 67.450 1.00 82.31 237 ALA A O 1
ATOM 1934 N N . LEU A 1 238 ? -19.331 30.687 68.811 1.00 82.06 238 LEU A N 1
ATOM 1935 C CA . LEU A 1 238 ? -18.098 31.450 68.596 1.00 82.06 238 LEU A CA 1
ATOM 1936 C C . LEU A 1 238 ? -16.876 30.737 69.193 1.00 82.06 238 LEU A C 1
ATOM 1938 O O . LEU A 1 238 ? -15.872 30.587 68.501 1.00 82.06 238 LEU A O 1
ATOM 1942 N N . ALA A 1 239 ? -16.985 30.231 70.425 1.00 83.75 239 ALA A N 1
ATOM 1943 C CA . ALA A 1 239 ? -15.915 29.473 71.075 1.00 83.75 239 ALA A CA 1
ATOM 1944 C C . ALA A 1 239 ? -15.576 28.177 70.316 1.00 83.75 239 ALA A C 1
ATOM 1946 O O . ALA A 1 239 ? -14.409 27.883 70.064 1.00 83.75 239 ALA A O 1
ATOM 1947 N N . LEU A 1 240 ? -16.598 27.431 69.884 1.00 79.38 240 LEU A N 1
ATOM 1948 C CA . LEU A 1 240 ? -16.414 26.194 69.121 1.00 79.38 240 LEU A CA 1
ATOM 1949 C C . LEU A 1 240 ? -15.819 26.436 67.723 1.00 79.38 240 LEU A C 1
ATOM 1951 O O . LEU A 1 240 ? -15.076 25.589 67.235 1.00 79.38 240 LEU A O 1
ATOM 1955 N N . ARG A 1 241 ? -16.105 27.578 67.077 1.00 76.38 241 ARG A N 1
ATOM 1956 C CA . ARG A 1 241 ? -15.449 27.961 65.811 1.00 76.38 241 ARG A CA 1
ATOM 1957 C C . ARG A 1 241 ? -13.965 28.261 66.014 1.00 76.38 241 ARG A C 1
ATOM 1959 O O . ARG A 1 241 ? -13.159 27.732 65.261 1.00 76.38 241 ARG A O 1
ATOM 1966 N N . GLY A 1 242 ? -13.613 28.990 67.076 1.00 76.25 242 GLY A N 1
ATOM 1967 C CA . GLY A 1 242 ? -12.214 29.278 67.417 1.00 76.25 242 GLY A CA 1
ATOM 1968 C C . GLY A 1 242 ? -11.375 28.025 67.705 1.00 76.25 242 GLY A C 1
ATOM 1969 O O . GLY A 1 242 ? -10.201 27.985 67.358 1.00 76.25 242 GLY A O 1
ATOM 1970 N N . LEU A 1 243 ? -11.978 26.971 68.270 1.00 74.44 243 LEU A N 1
ATOM 1971 C CA . LEU A 1 243 ? -11.315 25.675 68.491 1.00 74.44 2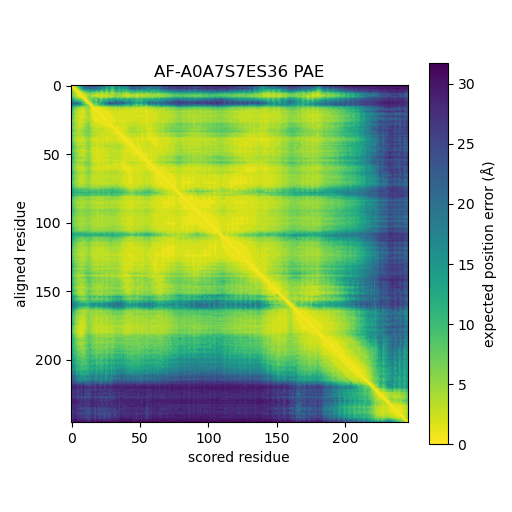43 LEU A CA 1
ATOM 1972 C C . LEU A 1 243 ? -11.173 24.827 67.214 1.00 74.44 243 LEU A C 1
ATOM 1974 O O . LEU A 1 243 ? -10.285 23.982 67.142 1.00 74.44 243 LEU A O 1
ATOM 1978 N N . ARG A 1 244 ? -12.036 25.033 66.207 1.00 66.44 244 ARG A N 1
ATOM 1979 C CA . ARG A 1 244 ? -12.032 24.284 64.935 1.00 66.44 244 ARG A CA 1
ATOM 1980 C C . ARG A 1 244 ? -10.916 24.737 63.977 1.00 66.44 244 ARG A C 1
ATOM 1982 O O . ARG A 1 244 ? -10.741 24.113 62.936 1.00 66.44 244 ARG A O 1
ATOM 1989 N N . GLY A 1 245 ? -10.155 25.777 64.327 1.00 52.56 245 GLY A N 1
ATOM 1990 C CA . GLY A 1 245 ? -9.007 26.237 63.542 1.00 52.56 245 GLY A CA 1
ATOM 1991 C C . GLY A 1 245 ? -9.382 26.870 62.198 1.00 52.56 245 GLY A C 1
ATOM 1992 O O . GLY A 1 245 ? -8.650 26.693 61.227 1.00 52.56 245 GLY A O 1
ATOM 1993 N N . ILE A 1 246 ? -10.520 27.575 62.139 1.00 46.31 246 ILE A N 1
ATOM 1994 C CA . ILE A 1 246 ? -10.877 28.516 61.061 1.00 46.31 246 ILE A CA 1
ATOM 1995 C C . ILE A 1 246 ? -11.098 29.889 61.686 1.00 46.31 246 ILE A C 1
ATOM 1997 O O . ILE A 1 246 ? -11.857 29.948 62.683 1.00 46.31 246 ILE A O 1
#

pLDDT: mean 87.53, std 10.4, range [43.47, 97.94]

Solvent-accessible surface area (backbone atoms only — not comparable to full-atom values): 14462 Å² total; per-residue (Å²): 129,87,75,70,79,86,77,71,86,77,86,54,102,86,43,64,65,59,45,43,48,53,52,42,54,47,47,57,71,73,38,67,58,88,76,55,83,67,40,83,47,64,39,87,71,48,69,70,59,53,48,37,42,72,70,36,79,58,38,43,62,27,58,27,66,66,57,51,49,51,32,43,46,60,45,18,74,87,45,90,66,40,44,58,52,50,52,49,20,64,76,66,71,35,65,68,60,37,51,53,53,51,49,56,50,45,78,67,39,90,42,71,68,56,33,50,47,29,52,51,25,51,51,55,52,61,76,39,46,89,24,51,63,51,75,75,39,95,86,52,90,79,71,60,62,70,60,49,46,43,66,64,44,32,68,72,71,61,72,51,97,68,94,68,53,75,66,57,49,50,53,50,52,51,54,41,40,41,43,72,62,72,42,58,66,68,61,51,53,50,51,55,51,52,49,52,52,50,52,52,50,50,52,53,51,50,52,52,51,50,50,52,52,50,36,64,73,70,67,58,63,83,92,70,51,65,57,69,71,67,78,54,93,41,73,66,28,53,55,52,38,62,72,68,75,105